Protein AF-A0A7S2Z7F5-F1 (afdb_monomer_lite)

Foldseek 3Di:
DFLPQFQFKKWKKAKQFAKKKKKWWFADPVRPDIWIWIAIDTHHNDDIFIDTDTLVRTHGDDDPPDDPPDDDRPGRRGTDDMDMGHDCVRVVNDPDIDMDTPDMDGHGLDQAFPEEAEAELCPVVVVVRCVLRVSGWYAYEYEAAEDQDDPPPFDKAKAFPPDDHDNPAYHYPVPVVLLVVLRRRGSLRTQGYIYMGGDDPPDDPDDCQDDPPDPPDSSNSSNCNPYDHDD

Radius of gyration: 21.74 Å; chains: 1; bounding box: 57×35×62 Å

Secondary structure (DSSP, 8-state):
---TTEEEEEEEEE-TT-EEEEEEEEE-TTS--EEEEEEEEE--SSS-EEEEEEGGG-EE---TT---TTPPP--GGGEEEEEEEE-GGGTTT------EEEEEEEEE--SS-SEEEEEETTTTHHHHHHHHHT-S-EEEEEESEEE-SPTTSS-EEEEETTSS--TT-EEEHHHHHHHHHHHTT-GGGTTBEEEEEEPPTTT---------SSTT--HHHHHHTTSPB--

Sequence (231 aa):
ASLADCEGLVLNCHGKGKKFAVVLYTETEEGKKRHGYISEFSTPETGYCTRRVPFSAFTRLRRPGAVEDDVPPLNLENVTDIGFRYRSAWNDGDNNFTLRVDWVKAQMQTVHPDMILVSYAGEKRAGEAHLRNSGLGYTIVRTPELNTNPGFSSPLVFFPKGEGVEAATTTSAADVADVCIRCLHSGEVCNKTFSLRNVNEDNDGFELVASIPSDKTDYVSTAVKRIDKNT

Structure (mmCIF, N/CA/C/O backbone):
data_AF-A0A7S2Z7F5-F1
#
_entry.id   AF-A0A7S2Z7F5-F1
#
loop_
_atom_site.group_PDB
_atom_site.id
_atom_site.type_symbol
_atom_site.label_atom_id
_atom_site.label_alt_id
_atom_site.label_comp_id
_atom_site.label_asym_id
_atom_site.label_entity_id
_atom_site.label_seq_id
_atom_site.pdbx_PDB_ins_code
_atom_site.Cartn_x
_atom_site.Cartn_y
_atom_site.Cartn_z
_atom_site.occupancy
_atom_site.B_iso_or_equiv
_atom_site.auth_seq_id
_atom_site.auth_comp_id
_atom_site.auth_asym_id
_atom_site.auth_atom_id
_atom_site.pdbx_PDB_model_num
ATOM 1 N N . ALA A 1 1 ? 2.183 -16.386 -16.146 1.00 58.06 1 ALA A N 1
ATOM 2 C CA . ALA A 1 1 ? 1.231 -16.259 -15.024 1.00 58.06 1 ALA A CA 1
ATOM 3 C C . ALA A 1 1 ? 0.589 -14.890 -15.150 1.00 58.06 1 ALA A C 1
ATOM 5 O O . ALA A 1 1 ? 1.332 -13.936 -15.345 1.00 58.06 1 ALA A O 1
ATOM 6 N N . SER A 1 2 ? -0.742 -14.812 -15.142 1.00 83.00 2 SER A N 1
ATOM 7 C CA . SER A 1 2 ? -1.461 -13.539 -15.277 1.00 83.00 2 SER A CA 1
ATOM 8 C C . SER A 1 2 ? -1.303 -12.699 -14.006 1.00 83.00 2 SER A C 1
ATOM 10 O O . SER A 1 2 ? -1.268 -13.253 -12.907 1.00 83.00 2 SER A O 1
ATOM 12 N N . LEU A 1 3 ? -1.200 -11.377 -14.157 1.00 87.56 3 LEU A N 1
ATOM 13 C CA . LEU A 1 3 ? -1.259 -10.397 -13.067 1.00 87.56 3 LEU A CA 1
ATOM 14 C C . LEU A 1 3 ? -2.605 -9.650 -13.046 1.00 87.56 3 LEU A C 1
ATOM 16 O O . LEU A 1 3 ? -2.719 -8.635 -12.365 1.00 87.56 3 LEU A O 1
ATOM 20 N N . ALA A 1 4 ? -3.609 -10.117 -13.797 1.00 86.06 4 ALA A N 1
ATOM 21 C CA . ALA A 1 4 ? -4.902 -9.442 -13.928 1.00 86.06 4 ALA A CA 1
ATOM 22 C C . ALA A 1 4 ? -5.659 -9.314 -12.597 1.00 86.06 4 ALA A C 1
ATOM 24 O O . ALA A 1 4 ? -6.266 -8.279 -12.345 1.00 86.06 4 ALA A O 1
ATOM 25 N N . ASP A 1 5 ? -5.540 -10.310 -11.717 1.00 85.06 5 ASP A N 1
ATOM 26 C CA . ASP A 1 5 ? -6.185 -10.311 -10.395 1.00 85.06 5 ASP A CA 1
ATOM 27 C C . ASP A 1 5 ? -5.365 -9.570 -9.322 1.00 85.06 5 ASP A C 1
ATOM 29 O O . ASP A 1 5 ? -5.610 -9.712 -8.123 1.00 85.06 5 ASP A O 1
ATOM 33 N N . CYS A 1 6 ? -4.332 -8.825 -9.721 1.00 87.06 6 CYS A N 1
ATOM 34 C CA . CYS A 1 6 ? -3.444 -8.102 -8.818 1.00 87.06 6 CYS A CA 1
ATOM 35 C C . CYS A 1 6 ? -3.684 -6.586 -8.895 1.00 87.06 6 CYS A C 1
ATOM 37 O O . CYS A 1 6 ? -3.905 -6.025 -9.962 1.00 87.06 6 CYS A O 1
ATOM 39 N N . GLU A 1 7 ? -3.590 -5.895 -7.757 1.00 85.56 7 GLU A N 1
ATOM 40 C CA . GLU A 1 7 ? -3.700 -4.428 -7.678 1.00 85.56 7 GLU A CA 1
ATOM 41 C C . GLU A 1 7 ? -2.356 -3.739 -7.987 1.00 85.56 7 GLU A C 1
ATOM 43 O O . GLU A 1 7 ? -2.297 -2.585 -8.425 1.00 85.56 7 GLU A O 1
ATOM 48 N N . GLY A 1 8 ? -1.248 -4.448 -7.772 1.00 89.88 8 GLY A N 1
ATOM 49 C CA . GLY A 1 8 ? 0.082 -3.917 -8.025 1.00 89.88 8 GLY A CA 1
ATOM 50 C C . GLY A 1 8 ? 1.205 -4.844 -7.600 1.00 89.88 8 GLY A C 1
ATOM 51 O O . GLY A 1 8 ? 1.016 -6.027 -7.313 1.00 89.88 8 GLY A O 1
ATOM 52 N N . LEU A 1 9 ? 2.402 -4.273 -7.535 1.00 91.38 9 LEU A N 1
ATOM 53 C CA . LEU A 1 9 ? 3.600 -4.944 -7.054 1.00 91.38 9 LEU A CA 1
ATOM 54 C C . LEU A 1 9 ? 4.010 -4.396 -5.699 1.00 91.38 9 LEU A C 1
ATOM 56 O O . LEU A 1 9 ? 3.925 -3.198 -5.436 1.00 91.38 9 LEU A O 1
ATOM 60 N N . VAL A 1 10 ? 4.541 -5.274 -4.862 1.00 90.75 10 VAL A N 1
ATOM 61 C CA . VAL A 1 10 ? 5.208 -4.898 -3.624 1.00 90.75 10 VAL A CA 1
ATOM 62 C C . VAL A 1 10 ? 6.627 -5.408 -3.688 1.00 90.75 10 VAL A C 1
ATOM 64 O O . VAL A 1 10 ? 6.865 -6.587 -3.932 1.00 90.75 10 VAL A O 1
ATOM 67 N N . LEU A 1 11 ? 7.580 -4.518 -3.472 1.00 92.38 11 LEU A N 1
ATOM 68 C CA . LEU A 1 11 ? 8.995 -4.844 -3.541 1.00 92.38 11 LEU A CA 1
ATOM 69 C C . LEU A 1 11 ? 9.701 -4.391 -2.274 1.00 92.38 11 LEU A C 1
ATOM 71 O O . LEU A 1 11 ? 9.486 -3.273 -1.807 1.00 92.38 11 LEU A O 1
ATOM 75 N N . ASN A 1 12 ? 10.555 -5.252 -1.731 1.00 92.81 12 ASN A N 1
ATOM 76 C CA . ASN A 1 12 ? 11.466 -4.883 -0.661 1.00 92.81 12 ASN A CA 1
ATOM 77 C C . ASN A 1 12 ? 12.867 -4.696 -1.233 1.00 92.81 12 ASN A C 1
ATOM 79 O O . ASN A 1 12 ? 13.421 -5.587 -1.881 1.00 92.81 12 ASN A O 1
ATOM 83 N N . CYS A 1 13 ? 13.412 -3.499 -1.047 1.00 94.75 13 CYS A N 1
ATOM 84 C CA . CYS A 1 13 ? 14.663 -3.112 -1.673 1.00 94.75 13 CYS A CA 1
ATOM 85 C C . CYS A 1 13 ? 15.456 -2.101 -0.843 1.00 94.75 13 CYS A C 1
ATOM 87 O O . CYS A 1 13 ? 14.907 -1.355 -0.031 1.00 94.75 13 CYS A O 1
ATOM 89 N N . HIS A 1 14 ? 16.759 -2.042 -1.096 1.00 95.81 14 HIS A N 1
ATOM 90 C CA . HIS A 1 14 ? 17.675 -1.047 -0.559 1.00 95.81 14 HIS A CA 1
ATOM 91 C C . HIS A 1 14 ? 18.450 -0.396 -1.709 1.00 95.81 14 HIS A C 1
ATOM 93 O O . HIS A 1 14 ? 19.162 -1.080 -2.447 1.00 95.81 14 HIS A O 1
ATOM 99 N N . GLY A 1 15 ? 18.295 0.922 -1.856 1.00 93.94 15 GLY A N 1
ATOM 100 C CA . GLY A 1 15 ? 18.830 1.692 -2.982 1.00 93.94 15 GLY A CA 1
ATOM 101 C C . GLY A 1 15 ? 19.684 2.905 -2.597 1.00 93.94 15 GLY A C 1
ATOM 102 O O . GLY A 1 15 ? 19.953 3.742 -3.452 1.00 93.94 15 GLY A O 1
ATOM 103 N N . LYS A 1 16 ? 20.105 3.016 -1.328 1.00 94.06 16 LYS A N 1
ATOM 104 C CA . LYS A 1 16 ? 21.008 4.069 -0.818 1.00 94.06 16 LYS A CA 1
ATOM 105 C C . LYS A 1 16 ? 20.603 5.505 -1.183 1.00 94.06 16 LYS A C 1
ATOM 107 O O . LYS A 1 16 ? 21.411 6.278 -1.688 1.00 94.06 16 LYS A O 1
ATOM 112 N N . GLY A 1 17 ? 19.342 5.866 -0.964 1.00 93.62 17 GLY A N 1
ATOM 113 C CA . GLY A 1 17 ? 18.861 7.235 -1.186 1.00 93.62 17 GLY A CA 1
ATOM 114 C C . GLY A 1 17 ? 18.568 7.564 -2.651 1.00 93.62 17 GLY A C 1
ATOM 115 O O . GLY A 1 17 ? 18.139 8.673 -2.956 1.00 93.62 17 GLY A O 1
ATOM 116 N N . LYS A 1 18 ? 18.788 6.616 -3.571 1.00 95.25 18 LYS A N 1
ATOM 117 C CA . LYS A 1 18 ? 18.589 6.826 -5.005 1.00 95.25 18 LYS A CA 1
ATOM 118 C C . LYS A 1 18 ? 17.147 6.551 -5.431 1.00 95.25 18 LYS A C 1
ATOM 120 O O . LYS A 1 18 ? 16.415 5.773 -4.804 1.00 95.25 18 LYS A O 1
ATOM 125 N N . LYS A 1 19 ? 16.758 7.188 -6.533 1.00 95.94 19 LYS A N 1
ATOM 126 C CA . LYS A 1 19 ? 15.510 6.963 -7.264 1.00 95.94 19 LYS A CA 1
ATOM 127 C C . LYS A 1 19 ? 15.710 5.915 -8.350 1.00 95.94 19 LYS A C 1
ATOM 129 O O . LYS A 1 19 ? 16.663 5.981 -9.132 1.00 95.94 19 LYS A O 1
ATOM 134 N N . PHE A 1 20 ? 14.772 4.983 -8.411 1.00 96.31 20 PHE A N 1
ATOM 135 C CA . PHE A 1 20 ? 14.706 3.908 -9.392 1.00 96.31 20 PHE A CA 1
ATOM 136 C C . PHE A 1 20 ? 13.306 3.862 -9.997 1.00 96.31 20 PHE A C 1
ATOM 138 O O . PHE A 1 20 ? 12.410 4.602 -9.599 1.00 96.31 20 PHE A O 1
ATOM 145 N N . ALA A 1 21 ? 13.105 2.974 -10.958 1.00 95.94 21 ALA A N 1
ATOM 146 C CA . ALA A 1 21 ? 11.785 2.679 -11.477 1.00 95.94 21 ALA A CA 1
ATOM 147 C C . ALA A 1 21 ? 11.615 1.186 -11.732 1.00 95.94 21 ALA A C 1
ATOM 149 O O . ALA A 1 21 ? 12.568 0.504 -12.114 1.00 95.94 21 ALA A O 1
ATOM 150 N N . VAL A 1 22 ? 10.393 0.696 -11.554 1.00 95.94 22 VAL A N 1
ATOM 151 C CA . VAL A 1 22 ? 9.980 -0.621 -12.040 1.00 95.94 22 VAL A CA 1
ATOM 152 C C . VAL A 1 22 ? 9.471 -0.449 -13.461 1.00 95.94 22 VAL A C 1
ATOM 154 O O . VAL A 1 22 ? 8.731 0.491 -13.750 1.00 95.94 22 VAL A O 1
ATOM 157 N N . VAL A 1 23 ? 9.873 -1.350 -14.348 1.00 95.44 23 VAL A N 1
ATOM 158 C CA . VAL A 1 23 ? 9.394 -1.420 -15.723 1.00 95.44 23 VAL A CA 1
ATOM 159 C C . VAL A 1 23 ? 8.713 -2.760 -15.934 1.00 95.44 23 VAL A C 1
ATOM 161 O O . VAL A 1 23 ? 9.316 -3.797 -15.670 1.00 95.44 23 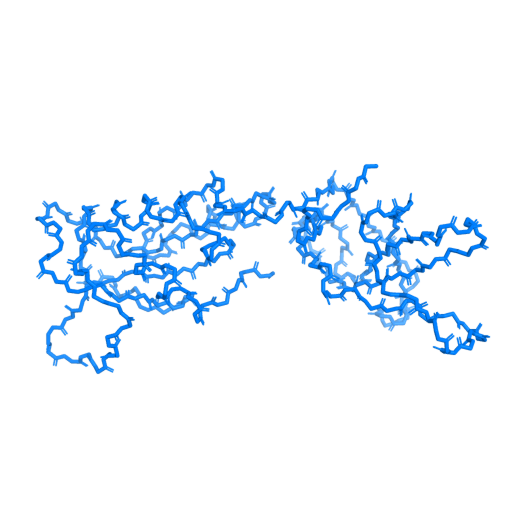VAL A O 1
ATOM 164 N N . LEU A 1 24 ? 7.484 -2.732 -16.430 1.00 94.19 24 LEU A N 1
ATOM 165 C CA . LEU A 1 24 ? 6.765 -3.913 -16.886 1.00 94.19 24 LEU A CA 1
ATOM 166 C C . LEU A 1 24 ? 6.707 -3.913 -18.399 1.00 94.19 24 LEU A C 1
ATOM 168 O O . LEU A 1 24 ? 6.491 -2.870 -19.018 1.00 94.19 24 LEU A O 1
ATOM 172 N N . TYR A 1 25 ? 6.911 -5.082 -18.986 1.00 91.81 25 TYR A N 1
ATOM 173 C CA . TYR A 1 25 ? 6.799 -5.277 -20.417 1.00 91.81 25 TYR A CA 1
ATOM 174 C C . TYR A 1 25 ? 5.637 -6.204 -20.726 1.00 91.81 25 TYR A C 1
ATOM 176 O O . TYR A 1 25 ? 5.488 -7.246 -20.093 1.00 91.81 25 TYR A O 1
ATOM 184 N N . THR A 1 26 ? 4.835 -5.807 -21.706 1.00 90.06 26 THR A N 1
ATOM 185 C CA . THR A 1 26 ? 3.745 -6.616 -22.243 1.00 90.06 26 THR A CA 1
ATOM 186 C C . THR A 1 26 ? 3.945 -6.837 -23.730 1.00 90.06 26 THR A C 1
ATOM 188 O O . THR A 1 26 ? 4.560 -6.015 -24.420 1.00 90.06 26 THR A O 1
ATOM 191 N N . GLU A 1 27 ? 3.389 -7.926 -24.235 1.00 84.50 27 GLU A N 1
ATOM 192 C CA . GLU A 1 27 ? 3.331 -8.214 -25.666 1.00 84.50 27 GLU A CA 1
ATOM 193 C C . GLU A 1 27 ? 1.885 -8.130 -26.159 1.00 84.50 27 GLU A C 1
ATOM 195 O O . GLU A 1 27 ? 0.936 -8.396 -25.419 1.00 84.50 27 GLU A O 1
ATOM 200 N N . THR A 1 28 ? 1.700 -7.701 -27.405 1.00 75.06 28 THR A N 1
ATOM 201 C CA . THR A 1 28 ? 0.395 -7.782 -28.072 1.00 75.06 28 THR A CA 1
ATOM 202 C C . THR A 1 28 ? 0.150 -9.203 -28.578 1.00 75.06 28 THR A C 1
ATOM 204 O O . THR A 1 28 ? 1.107 -9.936 -28.817 1.00 75.06 28 THR A O 1
ATOM 207 N N . GLU A 1 29 ? -1.113 -9.593 -28.777 1.00 65.94 29 GLU A N 1
ATOM 208 C CA . GLU A 1 29 ? -1.489 -10.947 -29.234 1.00 65.94 29 GLU A CA 1
ATOM 209 C C . GLU A 1 29 ? -0.807 -11.369 -30.547 1.00 65.94 29 GLU A C 1
ATOM 211 O O . GLU A 1 29 ? -0.553 -12.548 -30.771 1.00 65.94 29 GLU A O 1
ATOM 216 N N . GLU A 1 30 ? -0.422 -10.415 -31.399 1.00 65.12 30 GLU A N 1
ATOM 217 C CA . GLU A 1 30 ? 0.343 -10.698 -32.619 1.00 65.12 30 GLU A CA 1
ATOM 218 C C . GLU A 1 30 ? 1.826 -11.054 -32.371 1.00 65.12 30 GLU A C 1
ATOM 220 O O . GLU A 1 30 ? 2.549 -11.321 -33.332 1.00 65.12 30 GLU A O 1
ATOM 225 N N . GLY A 1 31 ? 2.320 -11.006 -31.125 1.00 60.69 31 GLY A N 1
ATOM 226 C CA . GLY A 1 31 ? 3.682 -11.387 -30.711 1.00 60.69 31 GLY A CA 1
ATOM 227 C C . GLY A 1 31 ? 4.815 -10.512 -31.268 1.00 60.69 31 GLY A C 1
ATOM 228 O O . GLY A 1 31 ? 5.993 -10.801 -31.072 1.00 60.69 31 GLY A O 1
ATOM 229 N N . LYS A 1 32 ? 4.493 -9.442 -32.005 1.00 64.69 32 LYS A N 1
ATOM 230 C CA . LYS A 1 32 ? 5.472 -8.689 -32.812 1.00 64.69 32 LYS A CA 1
ATOM 231 C C . LYS A 1 32 ? 6.030 -7.435 -32.142 1.00 64.69 32 LYS A C 1
ATOM 233 O O . LYS A 1 32 ? 7.042 -6.908 -32.606 1.00 64.69 32 LYS A O 1
ATOM 238 N N . LYS A 1 33 ? 5.393 -6.908 -31.090 1.00 75.19 33 LYS A N 1
ATOM 239 C CA . LYS A 1 33 ? 5.823 -5.660 -30.436 1.00 75.19 33 LYS A CA 1
ATOM 240 C C . LYS A 1 33 ? 5.777 -5.779 -28.916 1.00 75.19 33 LYS A C 1
ATOM 242 O O . LYS A 1 33 ? 4.744 -6.082 -28.333 1.00 75.19 33 LYS A O 1
ATOM 247 N N . ARG A 1 34 ? 6.908 -5.449 -28.287 1.00 83.19 34 ARG A N 1
ATOM 248 C CA . ARG A 1 34 ? 7.060 -5.344 -26.832 1.00 83.19 34 ARG A CA 1
ATOM 249 C C . ARG A 1 34 ? 6.815 -3.911 -26.367 1.00 83.19 34 ARG A C 1
ATOM 251 O O . ARG A 1 34 ? 7.395 -2.951 -26.891 1.00 83.19 34 ARG A O 1
ATOM 258 N N . HIS A 1 35 ? 5.961 -3.775 -25.366 1.00 87.19 35 HIS A N 1
ATOM 259 C CA . HIS A 1 35 ? 5.428 -2.525 -24.848 1.00 87.19 35 HIS A CA 1
ATOM 260 C C . HIS A 1 35 ? 5.873 -2.340 -23.394 1.00 87.19 35 HIS A C 1
ATOM 262 O O . HIS A 1 35 ? 5.503 -3.130 -22.543 1.00 87.19 35 HIS A O 1
ATOM 268 N N . GLY A 1 36 ? 6.681 -1.312 -23.108 1.00 90.62 36 GLY A N 1
ATOM 269 C CA . GLY A 1 36 ? 7.157 -1.022 -21.751 1.00 90.62 36 GLY A CA 1
ATOM 270 C C . GLY A 1 36 ? 6.286 0.002 -21.020 1.00 90.62 36 GLY A C 1
ATOM 271 O O . GLY A 1 36 ? 5.885 1.007 -21.612 1.00 90.62 36 GLY A O 1
ATOM 272 N N . TYR A 1 37 ? 6.070 -0.209 -19.728 1.00 93.50 37 TYR A N 1
ATOM 273 C CA . TYR A 1 37 ? 5.395 0.701 -18.803 1.00 93.50 37 TYR A CA 1
ATOM 274 C C . TYR A 1 37 ? 6.269 0.896 -17.577 1.00 93.50 37 TYR A C 1
ATOM 276 O O . TYR A 1 37 ? 6.908 -0.051 -17.136 1.00 93.50 37 TYR A O 1
ATOM 284 N N . ILE A 1 38 ? 6.330 2.105 -17.036 1.00 94.88 38 ILE A N 1
ATOM 285 C CA . ILE A 1 38 ? 7.277 2.491 -15.998 1.00 94.88 38 ILE A CA 1
ATOM 286 C C . ILE A 1 38 ? 6.579 3.201 -14.842 1.00 94.88 38 ILE A C 1
ATOM 288 O O . ILE A 1 38 ? 5.736 4.070 -15.059 1.00 94.88 38 ILE A O 1
ATOM 292 N N . SER A 1 39 ? 6.967 2.847 -13.620 1.00 95.12 39 SER A N 1
ATOM 293 C CA . SER A 1 39 ? 6.593 3.562 -12.400 1.00 95.12 39 SER A CA 1
ATOM 294 C C . SER A 1 39 ? 7.836 3.821 -11.560 1.00 95.12 39 SER A C 1
ATOM 296 O O . SER A 1 39 ? 8.619 2.910 -11.285 1.00 95.12 39 SER A O 1
ATOM 298 N N . GLU A 1 40 ? 8.023 5.071 -11.158 1.00 94.69 40 GLU A N 1
ATOM 299 C CA . GLU A 1 40 ? 9.181 5.523 -10.386 1.00 94.69 40 GLU A CA 1
ATOM 300 C C . GLU A 1 40 ? 8.967 5.302 -8.881 1.00 94.69 40 GLU A C 1
ATOM 302 O O . GLU A 1 40 ? 7.840 5.334 -8.388 1.00 94.69 40 GLU A O 1
ATOM 307 N N . PHE A 1 41 ? 10.051 5.075 -8.139 1.00 93.81 41 PHE A N 1
ATOM 308 C CA . PHE A 1 41 ? 10.045 4.998 -6.681 1.00 93.81 41 PHE A CA 1
ATOM 309 C C . PHE A 1 41 ? 11.383 5.466 -6.087 1.00 93.81 41 PHE A C 1
ATOM 311 O O . PHE A 1 41 ? 12.457 5.279 -6.662 1.00 93.81 41 PHE A O 1
ATOM 318 N N . SER A 1 42 ? 11.324 6.056 -4.894 1.00 93.56 42 SER A N 1
ATOM 319 C CA . SER A 1 42 ? 12.505 6.518 -4.150 1.00 93.56 42 SER A CA 1
ATOM 320 C C . SER A 1 42 ? 12.913 5.503 -3.085 1.00 93.56 42 SER A C 1
ATOM 322 O O . SER A 1 42 ? 12.067 4.804 -2.531 1.00 93.56 42 SER A O 1
ATOM 324 N N . THR A 1 43 ? 14.188 5.448 -2.714 1.00 94.25 43 THR A N 1
ATOM 325 C CA . THR A 1 43 ? 14.670 4.614 -1.597 1.00 94.25 43 THR A CA 1
ATOM 326 C C . THR A 1 43 ? 15.252 5.487 -0.483 1.00 94.25 43 THR A C 1
ATOM 328 O O . THR A 1 43 ? 15.727 6.581 -0.779 1.00 94.25 43 THR A O 1
ATOM 331 N N . PRO A 1 44 ? 15.183 5.074 0.796 1.00 92.69 44 PRO A N 1
ATOM 332 C CA . PRO A 1 44 ? 15.881 5.772 1.871 1.00 92.69 44 PRO A CA 1
ATOM 333 C C . PRO A 1 44 ? 17.396 5.563 1.758 1.00 92.69 44 PRO A C 1
ATOM 335 O O . PRO A 1 44 ? 17.862 4.611 1.123 1.00 92.69 44 PRO A O 1
ATOM 338 N N . GLU A 1 45 ? 18.166 6.448 2.390 1.00 92.06 45 GLU A N 1
ATOM 339 C CA . GLU A 1 45 ? 19.633 6.382 2.411 1.00 92.06 45 GLU A CA 1
ATOM 340 C C . GLU A 1 45 ? 20.148 5.098 3.073 1.00 92.06 45 GLU A C 1
ATOM 342 O O . GLU A 1 45 ? 21.097 4.473 2.598 1.00 92.06 45 GLU A O 1
ATOM 347 N N . THR A 1 46 ? 19.474 4.650 4.131 1.00 92.12 46 THR A N 1
ATOM 348 C CA . THR A 1 46 ? 19.858 3.473 4.907 1.00 92.12 46 THR A CA 1
ATOM 349 C C . THR A 1 46 ? 18.707 2.476 5.024 1.00 92.12 46 THR A C 1
ATOM 351 O O . THR A 1 46 ? 17.532 2.842 5.020 1.00 92.12 46 THR A O 1
ATOM 354 N N . GLY A 1 47 ? 19.060 1.190 5.122 1.00 90.75 47 GLY A N 1
ATOM 355 C CA . GLY A 1 47 ? 18.114 0.102 5.375 1.00 90.75 47 GLY A CA 1
ATOM 356 C C . GLY A 1 47 ? 17.249 -0.316 4.182 1.00 90.75 47 GLY A C 1
ATOM 357 O O . GLY A 1 47 ? 17.142 0.372 3.164 1.00 90.75 47 GLY A O 1
ATOM 358 N N . TYR A 1 48 ? 16.639 -1.492 4.309 1.00 91.94 48 TYR A N 1
ATOM 359 C CA . TYR A 1 48 ? 15.637 -1.966 3.360 1.00 91.94 48 TYR A CA 1
ATOM 360 C C . TYR A 1 48 ? 14.321 -1.211 3.546 1.00 91.94 48 TYR A C 1
ATOM 362 O O . TYR A 1 48 ? 13.929 -0.872 4.662 1.00 91.94 48 TYR A O 1
ATOM 370 N N . CYS A 1 49 ? 13.622 -0.975 2.443 1.00 89.62 49 CYS A N 1
ATOM 371 C CA . CYS A 1 49 ? 12.297 -0.382 2.429 1.00 89.62 49 CYS A CA 1
ATOM 372 C C . CYS A 1 49 ? 11.355 -1.206 1.562 1.00 89.62 49 CYS A C 1
ATOM 374 O O . CYS A 1 49 ? 11.761 -1.779 0.550 1.00 89.62 49 CYS A O 1
ATOM 376 N N . THR A 1 50 ? 10.085 -1.217 1.947 1.00 90.88 50 THR A N 1
ATOM 377 C CA . THR A 1 50 ? 9.026 -1.838 1.160 1.00 90.88 50 THR A CA 1
ATOM 378 C C . THR A 1 50 ? 8.301 -0.761 0.370 1.00 90.88 50 THR A C 1
ATOM 380 O O . THR A 1 50 ? 7.839 0.226 0.941 1.00 90.88 50 THR A O 1
ATOM 383 N N . ARG A 1 51 ? 8.210 -0.938 -0.947 1.00 90.44 51 ARG A N 1
ATOM 384 C CA . ARG A 1 51 ? 7.501 -0.037 -1.857 1.00 90.44 51 ARG A CA 1
ATOM 385 C C . ARG A 1 51 ? 6.316 -0.752 -2.476 1.00 90.44 51 ARG A C 1
ATOM 387 O O . ARG A 1 51 ? 6.482 -1.822 -3.057 1.00 90.44 51 ARG A O 1
ATOM 394 N N . ARG A 1 52 ? 5.133 -0.151 -2.339 1.00 88.25 52 ARG A N 1
ATOM 395 C CA . ARG A 1 52 ? 3.922 -0.559 -3.051 1.00 88.25 52 ARG A CA 1
ATOM 396 C C . ARG A 1 52 ? 3.826 0.256 -4.330 1.00 88.25 52 ARG A C 1
ATOM 398 O O . ARG A 1 52 ? 3.881 1.480 -4.293 1.00 88.25 52 ARG A O 1
ATOM 405 N N . VAL A 1 53 ? 3.729 -0.432 -5.456 1.00 91.62 53 VAL A N 1
ATOM 406 C CA . VAL A 1 53 ? 3.670 0.162 -6.787 1.00 91.62 53 VAL A CA 1
ATOM 407 C C . VAL A 1 53 ? 2.366 -0.308 -7.431 1.00 91.62 53 VAL A C 1
ATOM 409 O O . VAL A 1 53 ? 2.333 -1.411 -7.987 1.00 91.62 53 VAL A O 1
ATOM 412 N N . PRO A 1 54 ? 1.273 0.468 -7.311 1.00 90.12 54 PRO A N 1
ATOM 413 C CA . PRO A 1 54 ? -0.002 0.092 -7.906 1.00 90.12 54 PRO A CA 1
ATOM 414 C C . PRO A 1 54 ? 0.112 0.092 -9.432 1.00 90.12 54 PRO A C 1
ATOM 416 O O . PRO A 1 54 ? 0.829 0.918 -10.003 1.00 90.12 54 PRO A O 1
ATOM 419 N N . PHE A 1 55 ? -0.608 -0.800 -10.115 1.00 91.50 55 PHE A N 1
ATOM 420 C CA . PHE A 1 55 ? -0.555 -0.849 -11.582 1.00 91.50 55 PHE A CA 1
ATOM 421 C C . PHE A 1 55 ? -1.071 0.434 -12.240 1.00 91.50 55 PHE A C 1
ATOM 423 O O . PHE A 1 55 ? -0.588 0.812 -13.304 1.00 91.50 55 PHE A O 1
ATOM 430 N N . SER A 1 56 ? -1.961 1.168 -11.566 1.00 89.88 56 SER A N 1
ATOM 431 C CA . SER A 1 56 ? -2.435 2.488 -11.997 1.00 89.88 56 SER A CA 1
ATOM 432 C C . SER A 1 56 ? -1.350 3.574 -12.010 1.00 89.88 56 SER A C 1
ATOM 434 O O . SER A 1 56 ? -1.523 4.581 -12.691 1.00 89.88 56 SER A O 1
ATOM 436 N N . ALA A 1 57 ? -0.226 3.387 -11.305 1.00 91.19 57 ALA A N 1
ATOM 437 C CA . ALA A 1 57 ? 0.905 4.320 -11.338 1.00 91.19 57 ALA A CA 1
ATOM 438 C C . ALA A 1 57 ? 1.831 4.107 -12.548 1.00 91.19 57 ALA A C 1
ATOM 440 O O . ALA A 1 57 ? 2.689 4.947 -12.827 1.00 91.19 57 ALA A O 1
ATOM 441 N N . PHE A 1 58 ? 1.685 2.995 -13.274 1.00 92.75 58 PHE A N 1
ATOM 442 C CA . PHE A 1 58 ? 2.518 2.718 -14.435 1.00 92.75 58 PHE A CA 1
ATOM 443 C C . PHE A 1 58 ? 2.100 3.582 -15.619 1.00 92.75 58 PHE A C 1
ATOM 445 O O . PHE A 1 58 ? 0.981 3.518 -16.120 1.00 92.75 58 PHE A O 1
ATOM 452 N N . THR A 1 59 ? 3.056 4.353 -16.119 1.00 91.62 59 THR A N 1
ATOM 453 C CA . THR A 1 59 ? 2.887 5.191 -17.304 1.00 91.62 59 THR A CA 1
ATOM 454 C C . THR A 1 59 ? 3.656 4.608 -18.476 1.00 91.62 59 THR A C 1
ATOM 456 O O . THR A 1 59 ? 4.573 3.801 -18.316 1.00 91.62 59 THR A O 1
ATOM 459 N N . ARG A 1 60 ? 3.295 4.992 -19.700 1.00 87.62 60 ARG A N 1
ATOM 460 C CA . ARG A 1 60 ? 3.963 4.477 -20.894 1.00 87.62 60 ARG A CA 1
ATOM 461 C C . ARG A 1 60 ? 5.456 4.818 -20.885 1.00 87.62 60 ARG A C 1
ATOM 463 O O . ARG A 1 60 ? 5.843 5.984 -20.799 1.00 87.62 60 ARG A O 1
ATOM 470 N N . LEU A 1 61 ? 6.313 3.814 -21.089 1.00 84.88 61 LEU A N 1
ATOM 471 C CA . LEU A 1 61 ? 7.735 4.054 -21.298 1.00 84.88 61 LEU A CA 1
ATOM 472 C C . LEU A 1 61 ? 7.959 4.643 -22.698 1.00 84.88 61 LEU A C 1
ATOM 474 O O . LEU A 1 61 ? 7.984 3.919 -23.697 1.00 84.88 61 LEU A O 1
ATOM 478 N N . ARG A 1 62 ? 8.141 5.966 -22.770 1.00 74.44 62 ARG A N 1
ATOM 479 C CA . ARG A 1 62 ? 8.466 6.664 -24.022 1.00 74.44 62 ARG A CA 1
ATOM 480 C C . ARG A 1 62 ? 9.782 6.145 -24.606 1.00 74.44 62 ARG A C 1
ATOM 482 O O . ARG A 1 62 ? 10.807 6.104 -23.919 1.00 74.44 62 ARG A O 1
ATOM 489 N N . ARG A 1 63 ? 9.751 5.775 -25.889 1.00 67.56 63 ARG A N 1
ATOM 490 C CA . ARG A 1 63 ? 10.944 5.488 -26.694 1.00 67.56 63 ARG A CA 1
ATOM 491 C C . ARG A 1 63 ? 11.185 6.657 -27.652 1.00 67.56 63 ARG A C 1
ATOM 493 O O . ARG A 1 63 ? 10.219 7.106 -28.266 1.00 67.56 63 ARG A O 1
ATOM 500 N N . PRO A 1 64 ? 12.430 7.140 -27.798 1.00 57.22 64 PRO A N 1
ATOM 501 C CA . PRO A 1 64 ? 12.753 8.142 -28.810 1.00 57.22 64 PRO A CA 1
ATOM 502 C C . PRO A 1 64 ? 12.317 7.657 -30.202 1.00 57.22 64 PRO A C 1
ATOM 504 O O . PRO A 1 64 ? 12.676 6.549 -30.594 1.00 57.22 64 PRO A O 1
ATOM 507 N N . GLY A 1 65 ? 11.519 8.459 -30.917 1.00 59.69 65 GLY A N 1
ATOM 508 C CA . GLY A 1 65 ? 11.043 8.152 -32.275 1.00 59.69 65 GLY A CA 1
ATOM 509 C C . GLY A 1 65 ? 9.798 7.259 -32.380 1.00 59.69 65 GLY A C 1
ATOM 510 O O . GLY A 1 65 ? 9.452 6.849 -33.484 1.00 59.69 65 GLY A O 1
ATOM 511 N N . ALA A 1 66 ? 9.120 6.933 -31.274 1.00 61.50 66 ALA A N 1
ATOM 512 C CA . ALA A 1 66 ? 7.843 6.218 -31.328 1.00 61.50 66 ALA A CA 1
ATOM 513 C C . ALA A 1 66 ? 6.690 7.181 -31.667 1.00 61.50 66 ALA A C 1
ATOM 515 O O . ALA A 1 66 ? 6.494 8.164 -30.958 1.00 61.50 66 ALA A O 1
ATOM 516 N N . VAL A 1 67 ? 5.937 6.878 -32.729 1.00 61.88 67 VAL A N 1
ATOM 517 C CA . VAL A 1 67 ? 4.665 7.544 -33.059 1.00 61.88 67 VAL A CA 1
ATOM 518 C C . VAL A 1 67 ? 3.654 7.211 -31.956 1.00 61.88 67 VAL A C 1
ATOM 520 O O . VAL A 1 67 ? 3.573 6.053 -31.540 1.00 61.88 67 VAL A O 1
ATOM 523 N N . GLU A 1 68 ? 2.965 8.226 -31.429 1.00 60.34 68 GLU A N 1
ATOM 524 C CA . GLU A 1 68 ? 2.102 8.111 -30.241 1.00 60.34 68 GLU A CA 1
ATOM 525 C C . GLU A 1 68 ? 0.754 7.421 -30.511 1.00 60.34 68 GLU A C 1
ATOM 527 O O . GLU A 1 68 ? 0.070 7.048 -29.559 1.00 60.34 68 GLU A O 1
ATOM 532 N N . ASP A 1 69 ? 0.399 7.189 -31.774 1.00 55.34 69 ASP A N 1
ATOM 533 C CA . ASP A 1 69 ? -0.927 6.696 -32.129 1.00 55.34 69 ASP A CA 1
ATOM 534 C C . ASP A 1 69 ? -1.075 5.177 -31.919 1.00 55.34 69 ASP A C 1
ATOM 536 O O . ASP A 1 69 ? -0.315 4.361 -32.449 1.00 55.34 69 ASP A O 1
ATOM 540 N N . ASP A 1 70 ? -2.101 4.831 -31.135 1.00 61.12 70 ASP A N 1
ATOM 541 C CA . ASP A 1 70 ? -2.680 3.495 -30.932 1.00 61.12 70 ASP A CA 1
ATOM 542 C C . ASP A 1 70 ? -1.846 2.483 -30.117 1.00 61.12 70 ASP A C 1
ATOM 544 O O . ASP A 1 70 ? -1.716 1.299 -30.440 1.00 61.12 70 ASP A O 1
ATOM 548 N N . VAL A 1 71 ? -1.248 2.944 -29.014 1.00 66.75 71 VAL A N 1
ATOM 549 C CA . VAL A 1 71 ? -0.565 2.054 -28.064 1.00 66.75 71 VAL A CA 1
ATOM 550 C C . VAL A 1 71 ? -1.563 1.517 -27.027 1.00 66.75 71 VAL A C 1
ATOM 552 O O . VAL A 1 71 ? -2.142 2.321 -26.295 1.00 66.75 71 VAL A O 1
ATOM 555 N N . PRO A 1 72 ? -1.723 0.185 -26.892 1.00 80.31 72 PRO A N 1
ATOM 556 C CA . PRO A 1 72 ? -2.664 -0.392 -25.935 1.00 80.31 72 PRO A CA 1
ATOM 557 C C . PRO A 1 72 ? -2.283 -0.044 -24.486 1.00 80.31 72 PRO A C 1
ATOM 559 O O . PRO A 1 72 ? -1.116 0.256 -24.219 1.00 80.31 72 PRO A O 1
ATOM 562 N N . PRO A 1 73 ? -3.233 -0.088 -23.535 1.00 86.31 73 PRO A N 1
ATOM 563 C CA . PRO A 1 73 ? -2.935 0.043 -22.111 1.00 86.31 73 PRO A CA 1
ATOM 564 C C . PRO A 1 73 ? -2.072 -1.125 -21.598 1.00 86.31 73 PRO A C 1
ATOM 566 O O . PRO A 1 73 ? -1.842 -2.119 -22.294 1.00 86.31 73 PRO A O 1
ATOM 569 N N . LEU A 1 74 ? -1.580 -1.006 -20.359 1.00 88.00 74 LEU A N 1
ATOM 570 C CA . LEU A 1 74 ? -0.867 -2.088 -19.674 1.00 88.00 74 LEU A CA 1
ATOM 571 C C . LEU A 1 74 ? -1.775 -3.325 -19.588 1.00 88.00 74 LEU A C 1
ATOM 573 O O . LEU A 1 74 ? -2.732 -3.339 -18.820 1.00 88.00 74 LEU A O 1
ATOM 577 N N . ASN A 1 75 ? -1.461 -4.358 -20.372 1.00 89.19 75 ASN A N 1
ATOM 578 C CA . ASN A 1 75 ? -2.169 -5.631 -20.330 1.00 89.19 75 ASN A CA 1
ATOM 579 C C . ASN A 1 75 ? -1.556 -6.535 -19.250 1.00 89.19 75 ASN A C 1
ATOM 581 O O . ASN A 1 75 ? -0.488 -7.116 -19.448 1.00 89.19 75 ASN A O 1
ATOM 585 N N . LEU A 1 76 ? -2.241 -6.650 -18.112 1.00 90.19 76 LEU A N 1
ATOM 586 C CA . LEU A 1 76 ? -1.803 -7.458 -16.972 1.00 90.19 76 LEU A CA 1
ATOM 587 C C . LEU A 1 76 ? -1.927 -8.972 -17.209 1.00 90.19 76 LEU A C 1
ATOM 589 O O . LEU A 1 76 ? -1.266 -9.747 -16.517 1.00 90.19 76 LEU A O 1
ATOM 593 N N . GLU A 1 77 ? -2.715 -9.405 -18.194 1.00 89.69 77 GLU A N 1
ATOM 594 C CA . GLU A 1 77 ? -2.815 -10.821 -18.564 1.00 89.69 77 GLU A CA 1
ATOM 595 C C . GLU A 1 77 ? -1.554 -11.314 -19.274 1.00 89.69 77 GLU A C 1
ATOM 597 O O . GLU A 1 77 ? -1.169 -12.474 -19.117 1.00 89.69 77 GLU A O 1
ATOM 602 N N . ASN A 1 78 ? -0.878 -10.418 -20.004 1.00 88.12 78 ASN A N 1
ATOM 603 C CA . ASN A 1 78 ? 0.279 -10.745 -20.830 1.00 88.12 78 ASN A CA 1
ATOM 604 C C . ASN A 1 78 ? 1.525 -9.924 -20.467 1.00 88.12 78 ASN A C 1
ATOM 606 O O . ASN A 1 78 ? 2.118 -9.240 -21.307 1.00 88.12 78 ASN A O 1
ATOM 610 N N . VAL A 1 79 ? 1.920 -9.981 -19.194 1.00 90.12 79 VAL A N 1
ATOM 611 C CA . VAL A 1 79 ? 3.200 -9.433 -18.726 1.00 90.12 79 VAL A CA 1
ATOM 612 C C . VAL A 1 79 ? 4.305 -10.456 -18.971 1.00 90.12 79 VAL A C 1
ATOM 614 O O . VAL A 1 79 ? 4.284 -11.551 -18.408 1.00 90.12 79 VAL A O 1
ATOM 617 N N . THR A 1 80 ? 5.288 -10.088 -19.791 1.00 90.50 80 THR A N 1
ATOM 618 C CA . THR A 1 80 ? 6.393 -10.972 -20.189 1.00 90.50 80 THR A CA 1
ATOM 619 C C . THR A 1 80 ? 7.623 -10.790 -19.315 1.00 90.50 80 THR A C 1
ATOM 621 O O . THR A 1 80 ? 8.296 -11.762 -18.984 1.00 90.50 80 THR A O 1
ATOM 624 N N . ASP A 1 81 ? 7.918 -9.551 -18.908 1.00 91.12 81 ASP A N 1
ATOM 625 C CA . ASP A 1 81 ? 9.116 -9.246 -18.133 1.00 91.12 81 ASP A CA 1
ATOM 626 C C . ASP A 1 81 ? 8.903 -8.117 -17.130 1.00 91.12 81 ASP A C 1
ATOM 628 O O . ASP A 1 81 ? 8.186 -7.142 -17.377 1.00 91.12 81 ASP A O 1
ATOM 632 N N . ILE A 1 82 ? 9.667 -8.204 -16.046 1.00 93.06 82 ILE A N 1
ATOM 633 C CA . ILE A 1 82 ? 9.880 -7.137 -15.077 1.00 93.06 82 ILE A CA 1
ATOM 634 C C . ILE A 1 82 ? 11.340 -6.681 -15.131 1.00 93.06 82 ILE A C 1
ATOM 636 O O . ILE A 1 82 ? 12.261 -7.489 -15.232 1.00 93.06 82 ILE A O 1
ATOM 640 N N . GLY A 1 83 ? 11.564 -5.374 -15.057 1.00 94.50 83 GLY A N 1
ATOM 641 C CA . GLY A 1 83 ? 12.894 -4.783 -14.998 1.00 94.50 83 GLY A CA 1
ATOM 642 C C . GLY A 1 83 ? 12.981 -3.668 -13.967 1.00 94.50 83 GLY A C 1
ATOM 643 O O . GLY A 1 83 ? 11.997 -2.993 -13.676 1.00 94.50 83 GLY A O 1
ATOM 644 N N . PHE A 1 84 ? 14.185 -3.436 -13.454 1.00 95.25 84 PHE A N 1
ATOM 645 C CA . PHE A 1 84 ? 14.499 -2.263 -12.643 1.00 95.25 84 PHE A CA 1
ATOM 646 C C . PHE A 1 84 ? 15.345 -1.303 -13.464 1.00 95.25 84 PHE A C 1
ATOM 648 O O . PHE A 1 84 ? 16.314 -1.703 -14.110 1.00 95.25 84 PHE A O 1
ATOM 655 N N . ARG A 1 85 ? 14.974 -0.024 -13.455 1.00 94.75 85 ARG A N 1
ATOM 656 C CA . ARG A 1 85 ? 15.658 1.015 -14.215 1.00 94.75 85 ARG A CA 1
ATOM 657 C C . ARG A 1 85 ? 16.240 2.066 -13.287 1.00 94.75 85 ARG A C 1
ATOM 659 O O . ARG A 1 85 ? 15.549 2.606 -12.430 1.00 94.75 85 ARG A O 1
ATOM 666 N N . TYR A 1 86 ? 17.500 2.391 -13.533 1.00 95.12 86 TYR A N 1
ATOM 667 C CA . TYR A 1 86 ? 18.180 3.548 -12.971 1.00 95.12 86 TYR A CA 1
ATOM 668 C C . TYR A 1 86 ? 18.346 4.618 -14.054 1.00 95.12 86 TYR A C 1
ATOM 670 O O . TYR A 1 86 ? 18.566 4.295 -15.226 1.00 95.12 86 TYR A O 1
ATOM 678 N N . ARG A 1 87 ? 18.238 5.892 -13.675 1.00 92.50 87 ARG A N 1
ATOM 679 C CA . ARG A 1 87 ? 18.639 7.019 -14.524 1.00 92.50 87 ARG A CA 1
ATOM 680 C C . ARG A 1 87 ? 19.393 8.029 -13.671 1.00 92.50 87 ARG A C 1
ATOM 682 O O . ARG A 1 87 ? 18.878 8.470 -12.646 1.00 92.50 87 ARG A O 1
ATOM 689 N N . SER A 1 88 ? 20.569 8.441 -14.132 1.00 92.94 88 SER A N 1
ATOM 690 C CA . SER A 1 88 ? 21.364 9.481 -13.471 1.00 92.94 88 SER A CA 1
ATOM 691 C C . SER A 1 88 ? 20.646 10.831 -13.448 1.00 92.94 88 SER A C 1
ATOM 693 O O . SER A 1 88 ? 20.737 11.554 -12.465 1.00 92.94 88 SER A O 1
ATOM 695 N N . ALA A 1 89 ? 19.825 11.129 -14.460 1.00 92.75 89 ALA A N 1
ATOM 696 C CA . ALA A 1 89 ? 18.988 12.333 -14.501 1.00 92.75 89 ALA A CA 1
ATOM 697 C C . ALA A 1 89 ? 17.981 12.442 -13.336 1.00 92.75 89 ALA A C 1
ATOM 699 O O . ALA A 1 89 ? 17.560 13.542 -13.000 1.00 92.75 89 ALA A O 1
ATOM 700 N N . TRP A 1 90 ? 17.593 11.325 -12.711 1.00 93.38 90 TRP A N 1
ATOM 701 C CA . TRP A 1 90 ? 16.736 11.330 -11.516 1.00 93.38 90 TRP A CA 1
ATOM 702 C C . TRP A 1 90 ? 17.521 11.482 -10.207 1.00 93.38 90 TRP A C 1
ATOM 704 O O . TRP A 1 90 ? 16.920 11.560 -9.137 1.00 93.38 90 TRP A O 1
ATOM 714 N N . ASN A 1 91 ? 18.849 11.463 -10.294 1.00 94.81 91 ASN A N 1
ATOM 715 C CA . ASN A 1 91 ? 19.786 11.322 -9.187 1.00 94.81 91 ASN A CA 1
ATOM 716 C C . ASN A 1 91 ? 20.960 12.306 -9.339 1.00 94.81 91 ASN A C 1
ATOM 718 O O . ASN A 1 91 ? 22.114 11.928 -9.138 1.00 94.81 91 ASN A O 1
ATOM 722 N N . ASP A 1 92 ? 20.661 13.538 -9.757 1.00 93.00 92 ASP A N 1
ATOM 723 C CA . ASP A 1 92 ? 21.608 14.658 -9.861 1.00 93.00 92 ASP A CA 1
ATOM 724 C C . ASP A 1 92 ? 22.866 14.365 -10.699 1.00 93.00 92 ASP A C 1
ATOM 726 O O . ASP A 1 92 ? 23.950 14.884 -10.448 1.00 93.00 92 ASP A O 1
ATOM 730 N N . GLY A 1 93 ? 22.730 13.512 -11.718 1.00 92.62 93 GLY A N 1
ATOM 731 C CA . GLY A 1 93 ? 23.822 13.149 -12.622 1.00 92.62 93 GLY A CA 1
ATOM 732 C C . GLY A 1 93 ? 24.756 12.056 -12.095 1.00 92.62 93 GLY A C 1
ATOM 733 O O . GLY A 1 93 ? 25.692 11.684 -12.800 1.00 92.62 93 GLY A O 1
ATOM 734 N N . ASP A 1 94 ? 24.497 11.489 -10.913 1.00 92.19 94 ASP A N 1
ATOM 735 C CA . ASP A 1 94 ? 25.286 10.370 -10.397 1.00 92.19 94 ASP A CA 1
ATOM 736 C C . ASP A 1 94 ? 25.077 9.118 -11.263 1.00 92.19 94 ASP A C 1
ATOM 738 O O . ASP A 1 94 ? 23.951 8.659 -11.469 1.00 92.19 94 ASP A O 1
ATOM 742 N N . ASN A 1 95 ? 26.162 8.548 -11.782 1.00 91.94 95 ASN A N 1
ATOM 743 C CA . ASN A 1 95 ? 26.127 7.340 -12.607 1.00 91.94 95 ASN A CA 1
ATOM 744 C C . ASN A 1 95 ? 26.325 6.056 -11.792 1.00 91.94 95 ASN A C 1
ATOM 746 O O . ASN A 1 95 ? 26.185 4.963 -12.341 1.00 91.94 95 ASN A O 1
ATOM 750 N N . ASN A 1 96 ? 26.636 6.164 -10.499 1.00 92.88 96 ASN A N 1
ATOM 751 C CA . ASN A 1 96 ? 26.784 5.015 -9.625 1.00 92.88 96 ASN A CA 1
ATOM 752 C C . ASN A 1 96 ? 25.438 4.637 -9.001 1.00 92.88 96 ASN A C 1
ATOM 754 O O . ASN A 1 96 ? 24.718 5.473 -8.454 1.00 92.88 96 ASN A O 1
ATOM 758 N N . PHE A 1 97 ? 25.106 3.351 -9.049 1.00 93.56 97 PHE A N 1
ATOM 759 C CA . PHE A 1 97 ? 23.919 2.831 -8.394 1.00 93.56 97 PHE A CA 1
ATOM 760 C C . PHE A 1 97 ? 24.192 1.470 -7.768 1.00 93.56 97 PHE A C 1
ATOM 762 O O . PHE A 1 97 ? 25.002 0.668 -8.226 1.00 93.56 97 PHE A O 1
ATOM 769 N N . THR A 1 98 ? 23.471 1.186 -6.693 1.00 94.69 98 THR A N 1
ATOM 770 C CA . THR A 1 98 ? 23.388 -0.153 -6.121 1.00 94.69 98 THR A CA 1
ATOM 771 C C . THR A 1 98 ? 21.959 -0.346 -5.665 1.00 94.69 98 THR A C 1
ATOM 773 O O . THR A 1 98 ? 21.523 0.315 -4.727 1.00 94.69 98 THR A O 1
ATOM 776 N N . LEU A 1 99 ? 21.239 -1.242 -6.333 1.00 95.69 99 LEU A N 1
ATOM 777 C CA . LEU A 1 99 ? 19.915 -1.672 -5.911 1.00 95.69 99 LEU A CA 1
ATOM 778 C C . LEU A 1 99 ? 20.014 -3.119 -5.445 1.00 95.69 99 LEU A C 1
ATOM 780 O O . LEU A 1 99 ? 20.350 -4.004 -6.229 1.00 95.69 99 LEU A O 1
ATOM 784 N N . ARG A 1 100 ? 19.729 -3.355 -4.166 1.00 96.12 100 ARG A N 1
ATOM 785 C CA . ARG A 1 100 ? 19.536 -4.702 -3.624 1.00 96.12 100 ARG A CA 1
ATOM 786 C C . ARG A 1 100 ? 18.046 -4.944 -3.507 1.00 96.12 100 ARG A C 1
ATOM 788 O O . ARG A 1 100 ? 17.363 -4.168 -2.845 1.00 96.12 100 ARG A O 1
ATOM 795 N N . VAL A 1 101 ? 17.558 -5.987 -4.158 1.00 95.12 101 VAL A N 1
ATOM 796 C CA . VAL A 1 101 ? 16.164 -6.421 -4.065 1.00 95.12 101 VAL A CA 1
ATOM 797 C C . VAL A 1 101 ? 16.159 -7.696 -3.241 1.00 95.12 101 VAL A C 1
ATOM 799 O O . VAL A 1 101 ? 16.868 -8.635 -3.586 1.00 95.12 101 VAL A O 1
ATOM 802 N N . ASP A 1 102 ? 15.412 -7.691 -2.143 1.00 94.25 102 ASP A N 1
ATOM 803 C CA . ASP A 1 102 ? 15.240 -8.871 -1.296 1.00 94.25 102 ASP A CA 1
ATOM 804 C C . ASP A 1 102 ? 14.131 -9.759 -1.871 1.00 94.25 102 ASP A C 1
ATOM 806 O O . ASP A 1 102 ? 14.338 -10.925 -2.195 1.00 94.25 102 ASP A O 1
ATOM 810 N N . TRP A 1 103 ? 12.961 -9.166 -2.122 1.00 92.94 103 TRP A N 1
ATOM 811 C CA . TRP A 1 103 ? 11.840 -9.858 -2.747 1.00 92.94 103 TRP A CA 1
ATOM 812 C C . TRP A 1 103 ? 10.946 -8.918 -3.552 1.00 92.94 103 TRP A C 1
ATOM 814 O O . TRP A 1 103 ? 10.887 -7.708 -3.320 1.00 92.94 103 TRP A O 1
ATOM 824 N N . VAL A 1 104 ? 10.202 -9.518 -4.481 1.00 92.25 104 VAL A N 1
ATOM 825 C CA . VAL A 1 104 ? 9.112 -8.892 -5.232 1.00 92.25 104 VAL A CA 1
ATOM 826 C C . VAL A 1 104 ? 7.899 -9.807 -5.130 1.00 92.25 104 VAL A C 1
ATOM 828 O O . VAL A 1 104 ? 8.006 -11.010 -5.358 1.00 92.25 104 VAL A O 1
ATOM 831 N N . LYS A 1 105 ? 6.754 -9.240 -4.767 1.00 88.81 105 LYS A N 1
ATOM 832 C CA . LYS A 1 105 ? 5.470 -9.927 -4.635 1.00 88.81 105 LYS A CA 1
ATOM 833 C C . LYS A 1 105 ? 4.443 -9.217 -5.506 1.00 88.81 105 LYS A C 1
ATOM 835 O O . LYS A 1 105 ? 4.435 -7.988 -5.570 1.00 88.81 105 LYS A O 1
ATOM 840 N N . ALA A 1 106 ? 3.568 -9.980 -6.146 1.00 87.56 106 ALA A N 1
ATOM 841 C CA . ALA A 1 106 ? 2.350 -9.427 -6.715 1.00 87.56 106 ALA A CA 1
ATOM 842 C C . ALA A 1 106 ? 1.316 -9.314 -5.591 1.00 87.56 106 ALA A C 1
ATOM 844 O O . ALA A 1 106 ? 1.047 -10.293 -4.893 1.00 87.56 106 ALA A O 1
ATOM 845 N N . GLN A 1 107 ? 0.797 -8.110 -5.367 1.00 80.44 107 GLN A N 1
ATOM 846 C CA . GLN A 1 107 ? -0.290 -7.906 -4.424 1.00 80.44 107 GLN A CA 1
ATOM 847 C C . GLN A 1 107 ? -1.587 -8.194 -5.155 1.00 80.44 107 GLN A C 1
ATOM 849 O O . GLN A 1 107 ? -1.991 -7.426 -6.028 1.00 80.44 107 GLN A O 1
ATOM 854 N N . MET A 1 108 ? -2.220 -9.303 -4.780 1.00 74.25 108 MET A N 1
ATOM 855 C CA . MET A 1 108 ? -3.575 -9.623 -5.208 1.00 74.25 108 MET A CA 1
ATOM 856 C C . MET A 1 108 ? -4.488 -8.435 -4.908 1.00 74.25 108 MET A C 1
ATOM 858 O O . MET A 1 108 ? -4.286 -7.715 -3.926 1.00 74.25 108 MET A O 1
ATOM 862 N N . GLN A 1 109 ? -5.491 -8.229 -5.747 1.00 69.69 109 GLN A N 1
ATOM 863 C CA . GLN A 1 109 ? -6.590 -7.329 -5.456 1.00 69.69 109 GLN A CA 1
ATOM 864 C C . GLN A 1 109 ? -7.383 -7.977 -4.315 1.00 69.69 109 GLN A C 1
ATOM 866 O O . GLN A 1 109 ? -8.262 -8.810 -4.525 1.00 69.69 109 GLN A O 1
ATOM 871 N N . THR A 1 110 ? -6.947 -7.732 -3.078 1.00 61.66 110 THR A N 1
ATOM 872 C CA . THR A 1 110 ? -7.436 -8.498 -1.937 1.00 61.66 110 THR A CA 1
ATOM 873 C C . THR A 1 110 ? -8.876 -8.102 -1.642 1.00 61.66 110 THR A C 1
ATOM 875 O O . THR A 1 110 ? -9.185 -6.937 -1.391 1.00 61.66 110 THR A O 1
ATOM 878 N N . VAL A 1 111 ? -9.766 -9.093 -1.634 1.00 67.12 111 VAL A N 1
ATOM 879 C CA . VAL A 1 111 ? -11.174 -8.908 -1.249 1.00 67.12 111 VAL A CA 1
ATOM 880 C C . VAL A 1 111 ? -11.296 -8.615 0.256 1.00 67.12 111 VAL A C 1
ATOM 882 O O . VAL A 1 111 ? -12.336 -8.155 0.705 1.00 67.12 111 VAL A O 1
ATOM 885 N N . HIS A 1 112 ? -10.245 -8.883 1.037 1.00 77.50 112 HIS A N 1
ATOM 886 C CA . HIS A 1 112 ? -10.169 -8.688 2.486 1.00 77.50 112 HIS A CA 1
ATOM 887 C C . HIS A 1 112 ? -8.702 -8.631 2.958 1.00 77.50 112 HIS A C 1
ATOM 889 O O . HIS A 1 112 ? -7.817 -9.107 2.242 1.00 77.50 112 HIS A O 1
ATOM 895 N N . PRO A 1 113 ? -8.402 -8.035 4.125 1.00 85.50 113 PRO A N 1
ATOM 896 C CA . PRO A 1 113 ? -7.054 -8.028 4.691 1.00 85.50 113 PRO A CA 1
ATOM 897 C C . PRO A 1 113 ? -6.655 -9.419 5.217 1.00 85.50 113 PRO A C 1
ATOM 899 O O . PRO A 1 113 ? -7.472 -10.115 5.814 1.00 85.50 113 PRO A O 1
ATOM 902 N N . ASP A 1 114 ? -5.377 -9.789 5.077 1.00 85.94 114 ASP A N 1
ATOM 903 C CA . ASP A 1 114 ? -4.813 -11.024 5.652 1.00 85.94 114 ASP A CA 1
ATOM 904 C C . ASP A 1 114 ? -4.598 -10.894 7.166 1.00 85.94 114 ASP A C 1
ATOM 906 O O . ASP A 1 114 ? -4.649 -11.865 7.920 1.00 85.94 114 ASP A O 1
ATOM 910 N N . MET A 1 115 ? -4.296 -9.673 7.616 1.00 89.12 115 MET A N 1
ATOM 911 C CA . MET A 1 115 ? -3.991 -9.372 9.008 1.00 89.12 115 MET A CA 1
ATOM 912 C C . MET A 1 115 ? -4.637 -8.067 9.454 1.00 89.12 115 MET A C 1
ATOM 914 O O . MET A 1 115 ? -4.538 -7.036 8.784 1.00 89.12 115 MET A O 1
ATOM 918 N N . ILE A 1 116 ? -5.199 -8.085 10.659 1.00 93.19 116 ILE A N 1
ATOM 919 C CA . ILE A 1 116 ? -5.653 -6.884 11.355 1.00 93.19 116 ILE A CA 1
ATOM 920 C C . ILE A 1 116 ? -4.777 -6.686 12.585 1.00 93.19 116 ILE A C 1
ATOM 922 O O . ILE A 1 116 ? -4.661 -7.571 13.431 1.00 93.19 116 ILE A O 1
ATOM 926 N N . LEU A 1 117 ? -4.157 -5.513 12.688 1.00 92.94 117 LEU A N 1
ATOM 927 C CA . LEU A 1 117 ? -3.406 -5.110 13.870 1.00 92.94 117 LEU A CA 1
ATOM 928 C C . LEU A 1 117 ? -4.219 -4.107 14.681 1.00 92.94 117 LEU A C 1
ATOM 930 O O . LEU A 1 117 ? -4.426 -2.978 14.236 1.00 92.94 117 LEU A O 1
ATOM 934 N N . VAL A 1 118 ? -4.593 -4.501 15.897 1.00 92.69 118 VAL A N 1
ATOM 935 C CA . VAL A 1 118 ? -5.151 -3.591 16.903 1.00 92.69 118 VAL A CA 1
ATOM 936 C C . VAL A 1 118 ? -3.999 -2.929 17.667 1.00 92.69 118 VAL A C 1
ATOM 938 O O . VAL A 1 118 ? -3.196 -3.591 18.335 1.00 92.69 118 VAL A O 1
ATOM 941 N N . SER A 1 119 ? -3.880 -1.610 17.523 1.00 89.12 119 SER A N 1
ATOM 942 C CA . SER A 1 119 ? -2.785 -0.789 18.049 1.00 89.12 119 SER A CA 1
ATOM 943 C C . SER A 1 119 ? -3.328 0.217 19.066 1.00 89.12 119 SER A C 1
ATOM 945 O O . SER A 1 119 ? -4.192 1.023 18.745 1.00 89.12 119 SER A O 1
ATOM 947 N N . TYR A 1 120 ? -2.815 0.191 20.295 1.00 85.38 120 TYR A N 1
ATOM 948 C CA . TYR A 1 120 ? -3.205 1.139 21.342 1.00 85.38 120 TYR A CA 1
ATOM 949 C C . TYR A 1 120 ? -2.503 2.483 21.141 1.00 85.38 120 TYR A C 1
ATOM 951 O O . TYR A 1 120 ? -1.282 2.487 20.974 1.00 85.38 120 TYR A O 1
ATOM 959 N N . ALA A 1 121 ? -3.254 3.591 21.147 1.00 69.12 121 ALA A N 1
ATOM 960 C CA . ALA A 1 121 ? -2.780 4.983 21.238 1.00 69.12 121 ALA A CA 1
ATOM 961 C C . ALA A 1 121 ? -1.578 5.371 20.351 1.00 69.12 121 ALA A C 1
ATOM 963 O O . ALA A 1 121 ? -0.843 6.317 20.624 1.00 69.12 121 ALA A O 1
ATOM 964 N N . GLY A 1 122 ? -1.348 4.635 19.261 1.00 63.53 122 GLY A N 1
ATOM 965 C CA . GLY A 1 122 ? -0.151 4.797 18.445 1.00 63.53 122 GLY A CA 1
ATOM 966 C C . GLY A 1 122 ? 1.162 4.458 19.165 1.00 63.53 122 GLY A C 1
ATOM 967 O O . GLY A 1 122 ? 2.203 4.900 18.684 1.00 63.53 122 GLY A O 1
ATOM 968 N N . GLU A 1 123 ? 1.154 3.685 20.258 1.00 69.19 123 GLU A N 1
ATOM 969 C CA . GLU A 1 123 ? 2.353 3.238 20.993 1.00 69.19 123 GLU A CA 1
ATOM 970 C C . GLU A 1 123 ? 3.038 2.019 20.353 1.00 69.19 123 GLU A C 1
ATOM 972 O O . GLU A 1 123 ? 4.199 1.724 20.625 1.00 69.19 123 GLU A O 1
ATOM 977 N N . LYS A 1 124 ? 2.385 1.342 19.401 1.00 82.62 124 LYS A N 1
ATOM 978 C CA . LYS A 1 124 ? 2.955 0.190 18.677 1.00 82.62 124 LYS A CA 1
ATOM 979 C C . LYS A 1 124 ? 3.490 0.552 17.290 1.00 82.62 124 LYS A C 1
ATOM 981 O O . LYS A 1 124 ? 3.443 -0.268 16.372 1.00 82.62 124 LYS A O 1
ATOM 986 N N . ARG A 1 125 ? 4.039 1.765 17.111 1.00 83.94 125 ARG A N 1
ATOM 987 C CA . ARG A 1 125 ? 4.493 2.265 15.788 1.00 83.94 125 ARG A CA 1
ATOM 988 C C . ARG A 1 125 ? 5.516 1.357 15.121 1.00 83.94 125 ARG A C 1
ATOM 990 O O . ARG A 1 125 ? 5.478 1.210 13.904 1.00 83.94 125 ARG A O 1
ATOM 997 N N . ALA A 1 126 ? 6.401 0.741 15.904 1.00 87.12 126 ALA A N 1
ATOM 998 C CA . ALA A 1 126 ? 7.362 -0.221 15.382 1.00 87.12 126 ALA A CA 1
ATOM 999 C C . ALA A 1 126 ? 6.650 -1.443 14.782 1.00 87.12 126 ALA A C 1
ATOM 1001 O O . ALA A 1 126 ? 6.920 -1.796 13.637 1.00 87.12 126 ALA A O 1
ATOM 1002 N N . GLY A 1 127 ? 5.700 -2.048 15.503 1.00 88.56 127 GLY A N 1
ATOM 1003 C CA . GLY A 1 127 ? 4.910 -3.180 15.005 1.00 88.56 127 GLY A CA 1
ATOM 1004 C C . GLY A 1 127 ? 4.068 -2.812 13.784 1.00 88.56 127 GLY A C 1
ATOM 1005 O O . GLY A 1 127 ? 4.062 -3.538 12.792 1.00 88.56 127 GLY A O 1
ATOM 1006 N N . GLU A 1 128 ? 3.450 -1.630 13.802 1.00 89.94 128 GLU A N 1
ATOM 1007 C CA . GLU A 1 128 ? 2.764 -1.100 12.628 1.00 89.94 128 GLU A CA 1
ATOM 1008 C C . GLU A 1 128 ? 3.715 -0.982 11.432 1.00 89.94 128 GLU A C 1
ATOM 1010 O O .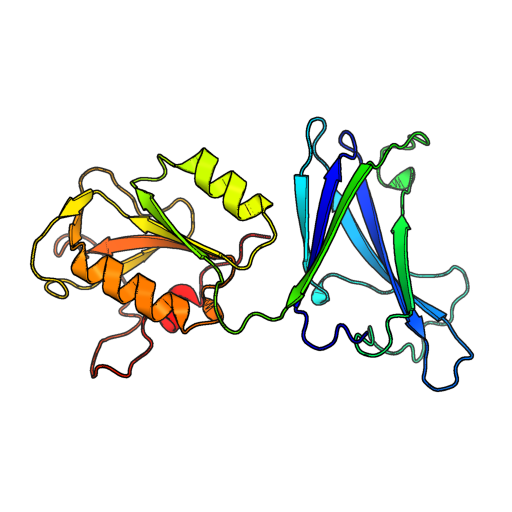 GLU A 1 128 ? 3.387 -1.454 10.352 1.00 89.94 128 GLU A O 1
ATOM 1015 N N . ALA A 1 129 ? 4.901 -0.388 11.605 1.00 87.12 129 ALA A N 1
ATOM 1016 C CA . ALA A 1 129 ? 5.882 -0.235 10.532 1.00 87.12 129 ALA A CA 1
ATOM 1017 C C . ALA A 1 129 ? 6.318 -1.587 9.948 1.00 87.12 129 ALA A C 1
ATOM 1019 O O . ALA A 1 129 ? 6.394 -1.718 8.727 1.00 87.12 129 ALA A O 1
ATOM 1020 N N . HIS A 1 130 ? 6.530 -2.605 10.787 1.00 88.06 130 HIS A N 1
ATOM 1021 C CA . HIS A 1 130 ? 6.836 -3.960 10.319 1.00 88.06 130 HIS A CA 1
ATOM 1022 C C . HIS A 1 130 ? 5.696 -4.541 9.480 1.00 88.06 130 HIS A C 1
ATOM 1024 O O . HIS A 1 130 ? 5.946 -5.058 8.393 1.00 88.06 130 HIS A O 1
ATOM 1030 N N . LEU A 1 131 ? 4.443 -4.394 9.924 1.00 88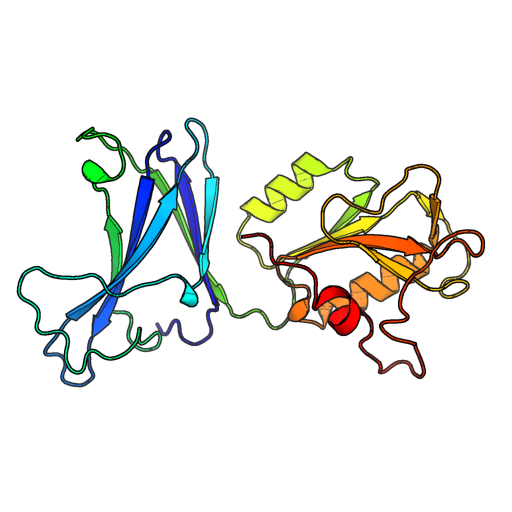.12 131 LEU A N 1
ATOM 1031 C CA . LEU A 1 131 ? 3.288 -4.865 9.163 1.00 88.12 131 LEU A CA 1
ATOM 1032 C C . LEU A 1 131 ? 3.150 -4.122 7.829 1.00 88.12 131 LEU A C 1
ATOM 1034 O O . LEU A 1 131 ? 3.002 -4.765 6.789 1.00 88.12 131 LEU A O 1
ATOM 1038 N N . ARG A 1 132 ? 3.316 -2.790 7.822 1.00 85.12 132 ARG A N 1
ATOM 1039 C CA . ARG A 1 132 ? 3.342 -1.998 6.580 1.00 85.12 132 ARG A CA 1
ATOM 1040 C C . ARG A 1 132 ? 4.432 -2.500 5.629 1.00 85.12 132 ARG A C 1
ATOM 1042 O O . ARG A 1 132 ? 4.188 -2.586 4.426 1.00 85.12 132 ARG A O 1
ATOM 1049 N N . ASN A 1 133 ? 5.590 -2.890 6.159 1.00 82.00 133 ASN A N 1
ATOM 1050 C CA . ASN A 1 133 ? 6.732 -3.358 5.377 1.00 82.00 133 ASN A CA 1
ATOM 1051 C C . ASN A 1 133 ? 6.678 -4.849 4.996 1.00 82.00 133 ASN A C 1
ATOM 1053 O O . ASN A 1 133 ? 7.451 -5.273 4.143 1.00 82.00 133 ASN A O 1
ATOM 1057 N N . SER A 1 134 ? 5.764 -5.643 5.554 1.00 83.94 134 SER A N 1
ATOM 1058 C CA . SER A 1 134 ? 5.680 -7.093 5.294 1.00 83.94 134 SER A CA 1
ATOM 1059 C C . SER A 1 134 ? 5.285 -7.448 3.849 1.00 83.94 134 SER A C 1
ATOM 1061 O O . SER A 1 134 ? 5.593 -8.534 3.343 1.00 83.94 134 SER A O 1
ATOM 1063 N N . GLY A 1 135 ? 4.592 -6.519 3.184 1.00 77.56 135 GLY A N 1
ATOM 1064 C CA . GLY A 1 135 ? 3.956 -6.725 1.885 1.00 77.56 135 GLY A CA 1
ATOM 1065 C C . GLY A 1 135 ? 2.680 -7.566 1.920 1.00 77.56 135 GLY A C 1
ATOM 1066 O O . GLY A 1 135 ? 2.193 -7.926 0.857 1.00 77.56 135 GLY A O 1
ATOM 1067 N N . LEU A 1 136 ? 2.146 -7.863 3.107 1.00 82.19 136 LEU A N 1
ATOM 1068 C CA . LEU A 1 136 ? 0.834 -8.492 3.277 1.00 82.19 136 LEU A CA 1
ATOM 1069 C C . LEU A 1 136 ? -0.294 -7.474 3.062 1.00 82.19 136 LEU A C 1
ATOM 1071 O O . LEU A 1 136 ? -0.068 -6.263 3.199 1.00 82.19 136 LEU A O 1
ATOM 1075 N N . GLY A 1 137 ? -1.499 -7.958 2.753 1.00 82.88 137 GLY A N 1
ATOM 1076 C CA . GLY A 1 137 ? -2.714 -7.160 2.863 1.00 82.88 137 GLY A CA 1
ATOM 1077 C C . GLY A 1 137 ? -3.045 -6.968 4.339 1.00 82.88 137 GLY A C 1
ATOM 1078 O O . GLY A 1 137 ? -3.173 -7.937 5.083 1.00 82.88 137 GLY A O 1
ATOM 1079 N N . TYR A 1 138 ? -3.145 -5.723 4.800 1.00 89.38 138 TYR A N 1
ATOM 1080 C CA . TYR A 1 138 ? -3.326 -5.453 6.226 1.00 89.38 138 TYR A CA 1
ATOM 1081 C C . TYR A 1 138 ? -4.307 -4.322 6.504 1.00 89.38 138 TYR A C 1
ATOM 1083 O O . TYR A 1 138 ? -4.469 -3.417 5.690 1.00 89.38 138 TYR A O 1
ATOM 1091 N N . THR A 1 139 ? -4.861 -4.309 7.710 1.00 92.81 139 THR A N 1
ATOM 1092 C CA . THR A 1 139 ? -5.572 -3.156 8.273 1.00 92.81 139 THR A CA 1
ATOM 1093 C C . THR A 1 139 ? -5.005 -2.853 9.654 1.00 92.81 139 THR A C 1
ATOM 1095 O O . THR A 1 139 ? -4.766 -3.759 10.450 1.00 92.81 139 THR A O 1
ATOM 1098 N N . ILE A 1 140 ? -4.748 -1.578 9.949 1.00 92.94 140 ILE A N 1
ATOM 1099 C CA . ILE A 1 140 ? -4.344 -1.148 11.295 1.00 92.94 140 ILE A CA 1
ATOM 1100 C C . ILE A 1 140 ? -5.503 -0.379 11.910 1.00 92.94 140 ILE A C 1
ATOM 1102 O O . ILE A 1 140 ? -5.848 0.702 11.430 1.00 92.94 140 ILE A O 1
ATOM 1106 N N . VAL A 1 141 ? -6.045 -0.929 12.991 1.00 92.81 141 VAL A N 1
ATOM 1107 C CA . VAL A 1 141 ? -7.092 -0.311 13.799 1.00 92.81 141 VAL A CA 1
ATOM 1108 C C . VAL A 1 141 ? -6.429 0.277 15.035 1.00 92.81 141 VAL A C 1
ATOM 1110 O O . VAL A 1 141 ? -5.894 -0.455 15.870 1.00 92.81 141 VAL A O 1
ATOM 1113 N N . ARG A 1 142 ? -6.411 1.604 15.142 1.00 91.19 142 ARG A N 1
ATOM 1114 C CA . ARG A 1 142 ? -5.905 2.290 16.330 1.00 91.19 142 ARG A CA 1
ATOM 1115 C C . ARG A 1 142 ? -7.038 2.544 17.305 1.00 91.19 142 ARG A C 1
ATOM 1117 O O . ARG A 1 142 ? -8.065 3.088 16.919 1.00 91.19 142 ARG A O 1
ATOM 1124 N N . THR A 1 143 ? -6.840 2.174 18.558 1.00 89.56 143 THR A N 1
ATOM 1125 C CA . THR A 1 143 ? -7.855 2.322 19.601 1.00 89.56 143 THR A CA 1
ATOM 1126 C C . THR A 1 143 ? -7.294 3.114 20.775 1.00 89.56 143 THR A C 1
ATOM 1128 O O . THR A 1 143 ? -6.082 3.064 21.024 1.00 89.56 143 THR A O 1
ATOM 1131 N N . PRO A 1 144 ? -8.149 3.827 21.520 1.00 87.06 144 PRO A N 1
ATOM 1132 C CA . PRO A 1 144 ? -7.819 4.319 22.842 1.00 87.06 144 PRO A CA 1
ATOM 1133 C C . PRO A 1 144 ? -7.852 3.150 23.843 1.00 87.06 144 PRO A C 1
ATOM 1135 O O . PRO A 1 144 ? -7.770 1.977 23.450 1.00 87.06 144 PRO A O 1
ATOM 1138 N N . GLU A 1 145 ? -7.931 3.455 25.136 1.00 86.94 145 GLU A N 1
ATOM 1139 C CA . GLU A 1 145 ? -7.940 2.429 26.177 1.00 86.94 145 GLU A CA 1
ATOM 1140 C C . GLU A 1 145 ? -9.209 1.582 26.078 1.00 86.94 145 GLU A C 1
ATOM 1142 O O . GLU A 1 145 ? -10.319 2.093 25.914 1.00 86.94 145 GLU A O 1
ATOM 1147 N N . LEU A 1 146 ? -9.031 0.262 26.116 1.00 89.62 146 LEU A N 1
ATOM 1148 C CA . LEU A 1 146 ? -10.141 -0.669 25.986 1.00 89.62 146 LEU A CA 1
ATOM 1149 C C . LEU A 1 146 ? -10.775 -0.905 27.351 1.00 89.62 146 LEU A C 1
ATOM 1151 O O . LEU A 1 146 ? -10.085 -1.243 28.310 1.00 89.62 146 LEU A O 1
ATOM 1155 N N . ASN A 1 147 ? -12.095 -0.786 27.415 1.00 89.81 147 ASN A N 1
ATOM 1156 C CA . ASN A 1 147 ? -12.881 -1.151 28.585 1.00 89.81 147 ASN A CA 1
ATOM 1157 C C . ASN A 1 147 ? -13.731 -2.404 28.300 1.00 89.81 147 ASN A C 1
ATOM 1159 O O . ASN A 1 147 ? -13.880 -2.843 27.157 1.00 89.81 147 ASN A O 1
ATOM 1163 N N . THR A 1 148 ? -14.290 -2.993 29.354 1.00 90.19 148 THR A N 1
ATOM 1164 C CA . THR A 1 148 ? -15.153 -4.183 29.283 1.00 90.19 148 THR A CA 1
ATOM 1165 C C . THR A 1 148 ? -16.641 -3.841 29.344 1.00 90.19 148 THR A C 1
ATOM 1167 O O . THR A 1 148 ? -17.461 -4.725 29.596 1.00 90.19 148 THR A O 1
ATOM 1170 N N . ASN A 1 149 ? -17.006 -2.572 29.137 1.00 87.75 149 ASN A N 1
ATOM 1171 C CA . ASN A 1 149 ? -18.407 -2.171 29.106 1.00 87.75 149 ASN A CA 1
ATOM 1172 C C . ASN A 1 149 ? -19.117 -2.852 27.926 1.00 87.75 149 ASN A C 1
ATOM 1174 O O . ASN A 1 149 ? -18.465 -3.196 26.933 1.00 87.75 149 ASN A O 1
ATOM 1178 N N . PRO A 1 150 ? -20.445 -3.035 27.999 1.00 85.31 150 PRO A N 1
ATOM 1179 C CA . PRO A 1 150 ? -21.218 -3.506 26.859 1.00 85.31 150 PRO A CA 1
ATOM 1180 C C . PRO A 1 150 ? -20.928 -2.653 25.618 1.00 85.31 150 PRO A C 1
ATOM 1182 O O . PRO A 1 150 ? -20.855 -1.428 25.715 1.00 85.31 150 PRO A O 1
ATOM 1185 N N . GLY A 1 151 ? -20.734 -3.304 24.472 1.00 81.94 151 GLY A N 1
ATOM 1186 C CA . GLY A 1 151 ? -20.594 -2.603 23.196 1.00 81.94 151 GLY A CA 1
ATOM 1187 C C . GLY A 1 151 ? -21.901 -1.939 22.767 1.00 81.94 151 GLY A C 1
ATOM 1188 O O . GLY A 1 151 ? -22.974 -2.235 23.297 1.00 81.94 151 GLY A O 1
ATOM 1189 N N . PHE A 1 152 ? -21.803 -1.068 21.771 1.00 77.56 152 PHE A N 1
ATOM 1190 C CA . PHE A 1 152 ? -22.891 -0.399 21.067 1.00 77.56 152 PHE A CA 1
ATOM 1191 C C . PHE A 1 152 ? -23.724 0.547 21.938 1.00 77.56 152 PHE A C 1
ATOM 1193 O O . PHE A 1 152 ? -24.833 0.921 21.563 1.00 77.56 152 PHE A O 1
ATOM 1200 N N . SER A 1 153 ? -23.195 0.970 23.091 1.00 79.12 153 SER A N 1
ATOM 1201 C CA . SER A 1 153 ? -23.842 1.970 23.949 1.00 79.12 153 SER A CA 1
ATOM 1202 C C . SER A 1 153 ? -23.742 3.387 23.385 1.00 79.12 153 SER A C 1
ATOM 1204 O O . SER A 1 153 ? -24.557 4.241 23.719 1.00 79.12 153 SER A O 1
ATOM 1206 N N . SER A 1 154 ? -22.730 3.646 22.554 1.00 79.62 154 SER A N 1
ATOM 1207 C CA . SER A 1 154 ? -22.433 4.961 21.989 1.00 79.62 154 SER A CA 1
ATOM 1208 C C . SER A 1 154 ? -21.999 4.812 20.528 1.00 79.62 154 SER A C 1
ATOM 1210 O O . SER A 1 154 ? -21.387 3.800 20.180 1.00 79.62 154 SER A O 1
ATOM 1212 N N . PRO A 1 155 ? -22.281 5.795 19.655 1.00 82.69 155 PRO A N 1
ATOM 1213 C CA . PRO A 1 155 ? -21.814 5.751 18.275 1.00 82.69 155 PRO A CA 1
ATOM 1214 C C . PRO A 1 155 ? -20.282 5.761 18.186 1.00 82.69 155 PRO A C 1
ATOM 1216 O O . PRO A 1 155 ? -19.606 6.393 19.001 1.00 82.69 155 PRO A O 1
ATOM 1219 N N . LEU A 1 156 ? -19.747 5.100 17.158 1.00 86.62 156 LEU A N 1
ATOM 1220 C CA . LEU A 1 156 ? -18.316 5.062 16.851 1.00 86.62 156 LEU A CA 1
ATOM 1221 C C . LEU A 1 156 ? -17.952 6.096 15.786 1.00 86.62 156 LEU A C 1
ATOM 1223 O O . LEU A 1 156 ? -18.658 6.257 14.791 1.00 86.62 156 LEU A O 1
ATOM 1227 N N . VAL A 1 157 ? -16.796 6.731 15.958 1.00 86.31 157 VAL A N 1
ATOM 1228 C CA . VAL A 1 157 ? -16.209 7.667 14.996 1.00 86.31 157 VAL A CA 1
ATOM 1229 C C . VAL A 1 157 ? -14.892 7.108 14.473 1.00 86.31 157 VAL A C 1
ATOM 1231 O O . VAL A 1 157 ? -14.051 6.632 15.239 1.00 86.31 157 VAL A O 1
ATOM 1234 N N . PHE A 1 158 ? -14.719 7.186 13.155 1.00 88.88 158 PHE A N 1
ATOM 1235 C CA . PHE A 1 158 ? -13.543 6.711 12.436 1.00 88.88 158 PHE A CA 1
ATOM 1236 C C . PHE A 1 158 ? -12.708 7.906 11.991 1.00 88.88 158 PHE A C 1
ATOM 1238 O O . PHE A 1 158 ? -13.181 8.744 11.225 1.00 88.88 158 PHE A O 1
ATOM 1245 N N . PHE A 1 159 ? -11.455 7.959 12.430 1.00 85.44 159 PHE A N 1
ATOM 1246 C CA . PHE A 1 159 ? -10.528 9.026 12.068 1.00 85.44 159 PHE A CA 1
ATOM 1247 C C . PHE A 1 159 ? -9.439 8.521 11.124 1.00 85.44 159 PHE A C 1
ATOM 1249 O O . PHE A 1 159 ? -8.962 7.389 11.280 1.00 85.44 159 PHE A O 1
ATOM 1256 N N . PRO A 1 160 ? -8.989 9.350 10.170 1.00 84.19 160 PRO A N 1
ATOM 1257 C CA . PRO A 1 160 ? -7.834 9.029 9.353 1.00 84.19 160 PRO A CA 1
ATOM 1258 C C . PRO A 1 160 ? -6.552 8.945 10.197 1.00 84.19 160 PRO A C 1
ATOM 1260 O O . PRO A 1 160 ? -6.462 9.369 11.353 1.00 84.19 160 PRO A O 1
ATOM 1263 N N . LYS A 1 161 ? -5.521 8.338 9.607 1.00 74.75 161 LYS A N 1
ATOM 1264 C CA . LYS A 1 161 ? -4.223 8.097 10.246 1.00 74.75 161 LYS A CA 1
ATOM 1265 C C . LYS A 1 161 ? -3.641 9.370 10.876 1.00 74.75 161 LYS A C 1
ATOM 1267 O O . LYS A 1 161 ? -3.214 10.272 10.168 1.00 74.75 161 LYS A O 1
ATOM 1272 N N . GLY A 1 162 ? -3.458 9.339 12.196 1.00 65.06 162 GLY A N 1
ATOM 1273 C CA . GLY A 1 162 ? -2.790 10.415 12.944 1.00 65.06 162 GLY A CA 1
ATOM 1274 C C . GLY A 1 162 ? -3.746 11.335 13.697 1.00 65.06 162 GLY A C 1
ATOM 1275 O O . GLY A 1 162 ? -3.274 12.148 14.483 1.00 65.06 162 GLY A O 1
ATOM 1276 N N . GLU A 1 163 ? -5.053 11.146 13.527 1.00 66.69 163 GLU A N 1
ATOM 1277 C CA . GLU A 1 163 ? -6.095 11.879 14.241 1.00 66.69 163 GLU A CA 1
ATOM 1278 C C . GLU A 1 163 ? -6.856 10.963 15.215 1.00 66.69 163 GLU A C 1
ATOM 1280 O O . GLU A 1 163 ? -6.839 9.729 15.094 1.00 66.69 163 GLU A O 1
ATOM 1285 N N . GLY A 1 164 ? -7.519 11.577 16.198 1.00 61.84 164 GLY A N 1
ATOM 1286 C CA . GLY A 1 164 ? -8.618 10.955 16.940 1.00 61.84 164 GLY A CA 1
ATOM 1287 C C . GLY A 1 164 ? -8.275 10.008 18.092 1.00 61.84 164 GLY A C 1
ATOM 1288 O O . GLY A 1 164 ? -9.208 9.492 18.700 1.00 61.84 164 GLY A O 1
ATOM 1289 N N . VAL A 1 165 ? -7.000 9.783 18.443 1.00 60.34 165 VAL A N 1
ATOM 1290 C CA . VAL A 1 165 ? -6.653 9.029 19.667 1.00 60.34 165 VAL A CA 1
ATOM 1291 C C . VAL A 1 165 ? -6.110 9.968 20.730 1.00 60.34 165 VAL A C 1
ATOM 1293 O O . VAL A 1 165 ? -4.904 10.151 20.877 1.00 60.34 165 VAL A O 1
ATOM 1296 N N . GLU A 1 166 ? -7.028 10.580 21.467 1.00 60.22 166 GLU A N 1
ATOM 1297 C CA . GLU A 1 166 ? -6.703 11.228 22.731 1.00 60.22 166 GLU A CA 1
ATOM 1298 C C . GLU A 1 166 ? -6.661 10.157 23.821 1.00 60.22 166 GLU A C 1
ATOM 1300 O O . GLU A 1 166 ? -7.626 9.411 24.013 1.00 60.22 166 GLU A O 1
ATOM 1305 N N . ALA A 1 167 ? -5.541 10.087 24.541 1.00 55.09 167 ALA A N 1
ATOM 1306 C CA . ALA A 1 167 ? -5.265 9.063 25.550 1.00 55.09 167 ALA A CA 1
ATOM 1307 C C . ALA A 1 167 ? -6.262 9.035 26.730 1.00 55.09 167 ALA A C 1
ATOM 1309 O O . ALA A 1 167 ? -6.214 8.110 27.527 1.00 55.09 167 ALA A O 1
ATOM 1310 N N . ALA A 1 168 ? -7.153 10.026 26.853 1.00 58.84 168 ALA A N 1
ATOM 1311 C CA . ALA A 1 168 ? -8.134 10.126 27.935 1.00 58.84 168 ALA A CA 1
ATOM 1312 C C . ALA A 1 168 ? -9.501 9.490 27.615 1.00 58.84 168 ALA A C 1
ATOM 1314 O O . ALA A 1 168 ? -10.383 9.471 28.470 1.00 58.84 168 ALA A O 1
ATOM 1315 N N . THR A 1 169 ? -9.708 9.004 26.389 1.00 74.69 169 THR A N 1
ATOM 1316 C CA . THR A 1 169 ? -10.964 8.339 26.008 1.00 74.69 169 THR A CA 1
ATOM 1317 C C . THR A 1 169 ? -10.859 6.830 26.217 1.00 74.69 169 THR A C 1
ATOM 1319 O O . THR A 1 169 ? -9.766 6.271 26.193 1.00 74.69 169 THR A O 1
ATOM 1322 N N . THR A 1 170 ? -11.990 6.157 26.434 1.00 84.31 170 THR A N 1
ATOM 1323 C CA . THR A 1 170 ? -12.045 4.688 26.449 1.00 84.31 170 THR A CA 1
ATOM 1324 C C . THR A 1 170 ? -13.051 4.197 25.414 1.00 84.31 170 THR A C 1
ATOM 1326 O O . THR A 1 170 ? -13.945 4.932 24.994 1.00 84.31 170 THR A O 1
ATOM 1329 N N . THR A 1 171 ? -12.901 2.964 24.945 1.00 88.06 171 THR A N 1
ATOM 1330 C CA . THR A 1 171 ? -13.819 2.336 23.981 1.00 88.06 171 THR A CA 1
ATOM 1331 C C . THR A 1 171 ? -14.050 0.886 24.379 1.00 88.06 171 THR A C 1
ATOM 1333 O O . THR A 1 171 ? -13.149 0.242 24.917 1.00 88.06 171 THR A O 1
ATOM 1336 N N . SER A 1 172 ? -15.255 0.360 24.152 1.00 91.00 172 SER A N 1
ATOM 1337 C CA . SER A 1 172 ? -15.544 -1.032 24.494 1.00 91.00 172 SER A CA 1
ATOM 1338 C C . SER A 1 172 ? -14.713 -1.987 23.642 1.00 91.00 172 SER A C 1
ATOM 1340 O O . SER A 1 172 ? -14.622 -1.857 22.419 1.00 91.00 172 SER A O 1
ATOM 1342 N N . ALA A 1 173 ? -14.142 -3.006 24.283 1.00 91.25 173 ALA A N 1
ATOM 1343 C CA . ALA A 1 173 ? -13.503 -4.109 23.581 1.00 91.25 173 ALA A CA 1
ATOM 1344 C C . ALA A 1 173 ? -14.484 -4.845 22.646 1.00 91.25 173 ALA A C 1
ATOM 1346 O O . ALA A 1 173 ? -14.054 -5.373 21.621 1.00 91.25 173 ALA A O 1
ATOM 1347 N N . ALA A 1 174 ? -15.785 -4.855 22.963 1.00 91.69 174 ALA A N 1
ATOM 1348 C CA . ALA A 1 174 ? -16.811 -5.461 22.116 1.00 91.69 174 ALA A CA 1
ATOM 1349 C C . ALA A 1 174 ? -17.015 -4.675 20.809 1.00 91.69 174 ALA A C 1
ATOM 1351 O O . ALA A 1 174 ? -17.085 -5.286 19.744 1.00 91.69 174 ALA A O 1
ATOM 1352 N N . ASP A 1 175 ? -17.014 -3.341 20.878 1.00 90.31 175 ASP A N 1
ATOM 1353 C CA . ASP A 1 175 ? -17.112 -2.465 19.701 1.00 90.31 175 ASP A CA 1
ATOM 1354 C C . ASP A 1 175 ? -15.922 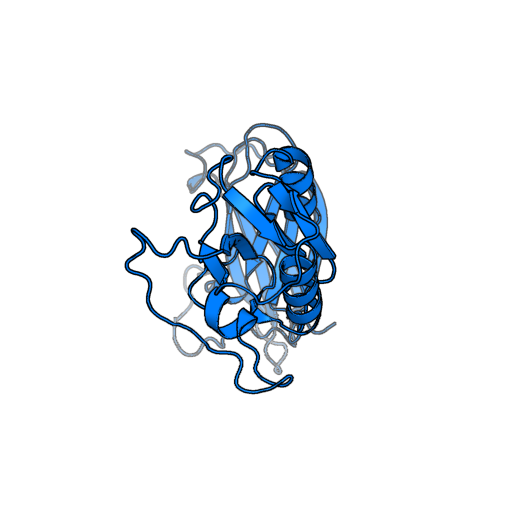-2.659 18.764 1.00 90.31 175 ASP A C 1
ATOM 1356 O O . ASP A 1 175 ? -16.069 -2.857 17.558 1.00 90.31 175 ASP A O 1
ATOM 1360 N N . VAL A 1 176 ? -14.715 -2.668 19.333 1.00 92.25 176 VAL A N 1
ATOM 1361 C CA . VAL A 1 176 ? -13.486 -2.893 18.565 1.00 92.25 176 VAL A CA 1
ATOM 1362 C C . VAL A 1 176 ? -13.476 -4.286 17.937 1.00 92.25 176 VAL A C 1
ATOM 1364 O O . VAL A 1 176 ? -13.043 -4.432 16.792 1.00 92.25 176 VAL A O 1
ATOM 1367 N N . ALA A 1 177 ? -13.955 -5.307 18.652 1.00 92.56 177 ALA A N 1
ATOM 1368 C CA . ALA A 1 177 ? -14.046 -6.665 18.127 1.00 92.56 177 ALA A CA 1
ATOM 1369 C C . ALA A 1 177 ? -15.015 -6.759 16.937 1.00 92.56 177 ALA A C 1
ATOM 1371 O O . ALA A 1 177 ? -14.655 -7.361 15.924 1.00 92.56 177 ALA A O 1
ATOM 1372 N N . ASP A 1 178 ? -16.191 -6.128 17.015 1.00 90.62 178 ASP A N 1
ATOM 1373 C CA . ASP A 1 178 ? -17.148 -6.078 15.901 1.00 90.62 178 ASP A CA 1
ATOM 1374 C C . ASP A 1 178 ? -16.545 -5.390 14.668 1.00 90.62 178 ASP A C 1
ATOM 1376 O O . ASP A 1 178 ? -16.602 -5.935 13.562 1.00 90.62 178 ASP A O 1
ATOM 1380 N N . VAL A 1 179 ? -15.869 -4.249 14.857 1.00 92.12 179 VAL A N 1
ATOM 1381 C CA . VAL A 1 179 ? -15.161 -3.573 13.759 1.00 92.12 179 VAL A CA 1
ATOM 1382 C C . VAL A 1 179 ? -14.101 -4.488 13.143 1.00 92.12 179 VAL A C 1
ATOM 1384 O O . VAL A 1 179 ? -14.029 -4.593 11.919 1.00 92.12 179 VAL A O 1
ATOM 1387 N N . CYS A 1 180 ? -13.305 -5.188 13.957 1.00 93.00 180 CYS A N 1
ATOM 1388 C CA . CYS A 1 180 ? -12.277 -6.104 13.456 1.00 93.00 180 CYS A CA 1
ATOM 1389 C C . CYS A 1 180 ? -12.877 -7.252 12.635 1.00 93.00 180 CYS A C 1
ATOM 1391 O O . CYS A 1 180 ? -12.359 -7.564 11.565 1.00 93.00 180 CYS A O 1
ATOM 1393 N N . ILE A 1 181 ? -13.976 -7.856 13.090 1.00 91.06 181 ILE A N 1
ATOM 1394 C CA . ILE A 1 181 ? -14.652 -8.929 12.348 1.00 91.06 181 ILE A CA 1
ATOM 1395 C C . ILE A 1 181 ? -15.151 -8.404 11.000 1.00 91.06 181 ILE A C 1
ATOM 1397 O O . ILE A 1 181 ? -14.911 -9.022 9.967 1.00 91.06 181 ILE A O 1
ATOM 1401 N N . ARG A 1 182 ? -15.778 -7.227 10.974 1.00 90.25 182 ARG A N 1
ATOM 1402 C CA . ARG A 1 182 ? -16.266 -6.612 9.729 1.00 90.25 182 ARG A CA 1
ATOM 1403 C C . ARG A 1 182 ? -15.131 -6.251 8.774 1.00 90.25 182 ARG A C 1
ATOM 1405 O O . ARG A 1 182 ? -15.259 -6.463 7.571 1.00 90.25 182 ARG A O 1
ATOM 1412 N N . CYS A 1 183 ? -13.998 -5.781 9.295 1.00 90.94 183 CYS A N 1
ATOM 1413 C CA . CYS A 1 183 ? -12.796 -5.541 8.500 1.00 90.94 183 CYS A CA 1
ATOM 1414 C C . CYS A 1 183 ? -12.314 -6.804 7.769 1.00 90.94 183 CYS A C 1
ATOM 1416 O O . CYS A 1 183 ? -11.891 -6.691 6.624 1.00 90.94 183 CYS A O 1
ATOM 1418 N N . LEU A 1 184 ? -12.418 -7.997 8.369 1.00 88.31 184 LEU A N 1
ATOM 1419 C CA . LEU A 1 184 ? -12.036 -9.258 7.708 1.00 88.31 184 LEU A CA 1
ATOM 1420 C C . LEU A 1 184 ? -12.911 -9.602 6.497 1.00 88.31 184 LEU A C 1
ATOM 1422 O O . LEU A 1 184 ? -12.535 -10.452 5.698 1.00 88.31 184 LEU A O 1
ATOM 1426 N N . HIS A 1 185 ? -14.069 -8.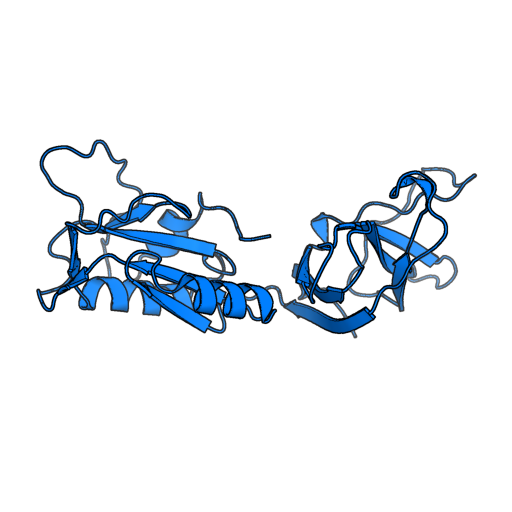963 6.349 1.00 86.56 185 HIS A N 1
ATOM 1427 C CA . HIS A 1 185 ? -15.003 -9.217 5.256 1.00 86.56 185 HIS A CA 1
ATOM 1428 C C . HIS A 1 185 ? -15.056 -8.080 4.228 1.00 86.56 185 HIS A C 1
ATOM 1430 O O . HIS A 1 185 ? -15.861 -8.144 3.302 1.00 86.56 185 HIS A O 1
ATOM 1436 N N . SER A 1 186 ? -14.203 -7.058 4.365 1.00 85.44 186 SER A N 1
ATOM 1437 C CA . SER A 1 186 ? -14.207 -5.880 3.497 1.00 85.44 186 SER A CA 1
ATOM 1438 C C . SER A 1 186 ? -12.854 -5.637 2.833 1.00 85.44 186 SER A C 1
ATOM 1440 O O . SER A 1 186 ? -11.826 -5.493 3.491 1.00 85.44 186 SER A O 1
ATOM 1442 N N . GLY A 1 187 ? -12.860 -5.493 1.509 1.00 84.88 187 GLY A N 1
ATOM 1443 C CA . GLY A 1 187 ? -11.679 -5.085 0.746 1.00 84.88 187 GLY A CA 1
ATOM 1444 C C . GLY A 1 187 ? -11.361 -3.599 0.914 1.00 84.88 187 GLY A C 1
ATOM 1445 O O . GLY A 1 187 ? -10.229 -3.169 0.699 1.00 84.88 187 GLY A O 1
ATOM 1446 N N . GLU A 1 188 ? -12.335 -2.797 1.354 1.00 87.56 188 GLU A N 1
ATOM 1447 C CA . GLU A 1 188 ? -12.177 -1.345 1.457 1.00 87.56 188 GLU A CA 1
ATOM 1448 C C . GLU A 1 188 ? -11.284 -0.909 2.611 1.00 87.56 188 GLU A C 1
ATOM 1450 O O . GLU A 1 188 ? -10.764 0.207 2.605 1.00 87.56 188 GLU A O 1
ATOM 1455 N N . VAL A 1 189 ? -11.070 -1.782 3.593 1.00 89.94 189 VAL A N 1
ATOM 1456 C CA . VAL A 1 189 ? -10.157 -1.531 4.714 1.00 89.94 189 VAL A CA 1
ATOM 1457 C C . VAL A 1 189 ? -8.714 -1.944 4.401 1.00 89.94 189 VAL A C 1
ATOM 1459 O O . VAL A 1 189 ? -7.804 -1.657 5.190 1.00 89.94 189 VAL A O 1
ATOM 1462 N N . CYS A 1 190 ? -8.475 -2.596 3.256 1.00 88.12 190 CYS A N 1
ATOM 1463 C CA . CYS A 1 190 ? -7.164 -3.106 2.875 1.00 88.12 190 CYS A CA 1
ATOM 1464 C C . CYS A 1 190 ? -6.140 -1.979 2.711 1.00 88.12 190 CYS A C 1
ATOM 1466 O O . CYS A 1 190 ? -6.346 -0.985 2.014 1.00 88.12 190 CYS A O 1
ATOM 1468 N N . ASN A 1 191 ? -4.985 -2.180 3.338 1.00 88.12 191 ASN A N 1
ATOM 1469 C CA . ASN A 1 191 ? -3.868 -1.249 3.440 1.00 88.12 191 ASN A CA 1
ATOM 1470 C C . ASN A 1 191 ? -4.220 0.091 4.109 1.00 88.12 191 ASN A C 1
ATOM 1472 O O . ASN A 1 191 ? -3.460 1.049 3.963 1.00 88.12 191 ASN A O 1
ATOM 1476 N N . LYS A 1 192 ? -5.314 0.199 4.873 1.00 90.62 192 LYS A N 1
ATOM 1477 C CA . LYS A 1 192 ? -5.684 1.439 5.578 1.00 90.62 192 LYS A CA 1
ATOM 1478 C C . LYS A 1 192 ? -5.249 1.431 7.042 1.00 90.62 192 LYS A C 1
ATOM 1480 O O . LYS A 1 192 ? -5.053 0.394 7.679 1.00 90.62 192 LYS A O 1
ATOM 1485 N N . THR A 1 193 ? -5.042 2.631 7.575 1.00 91.38 193 THR A N 1
ATOM 1486 C CA . THR A 1 193 ? -4.874 2.867 9.011 1.00 91.38 193 THR A CA 1
ATOM 1487 C C . THR A 1 193 ? -5.905 3.892 9.430 1.00 91.38 193 THR A C 1
ATOM 1489 O O . THR A 1 193 ? -5.930 4.981 8.863 1.00 91.38 193 THR A O 1
ATOM 1492 N N . PHE A 1 194 ? -6.705 3.557 10.431 1.00 91.56 194 PHE A N 1
ATOM 1493 C CA . PHE A 1 194 ? -7.693 4.463 10.996 1.00 91.56 194 PHE A CA 1
ATOM 1494 C C . PHE A 1 194 ? -7.742 4.310 12.510 1.00 91.56 194 PHE A C 1
ATOM 1496 O O . PHE A 1 194 ? -7.313 3.289 13.055 1.00 91.56 194 PHE A O 1
ATOM 1503 N N . SER A 1 195 ? -8.233 5.345 13.175 1.00 89.44 195 SER A N 1
ATOM 1504 C CA . SER A 1 195 ? -8.460 5.352 14.614 1.00 89.44 195 SER A CA 1
ATOM 1505 C C . SER A 1 195 ? -9.951 5.253 14.916 1.00 89.44 195 SER A C 1
ATOM 1507 O O . SER A 1 195 ? -10.765 5.761 14.149 1.00 89.44 195 SER A O 1
ATOM 1509 N N . LEU A 1 196 ? -10.295 4.621 16.032 1.00 87.44 196 LEU A N 1
ATOM 1510 C CA . LEU A 1 196 ? -11.660 4.476 16.530 1.00 87.44 196 LEU A CA 1
ATOM 15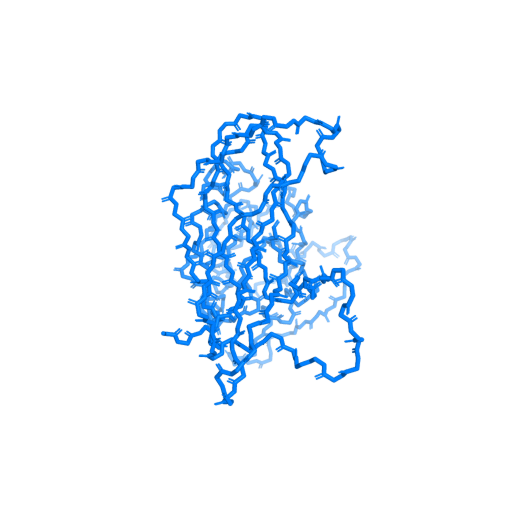11 C C . LEU A 1 196 ? -11.800 5.177 17.874 1.00 87.44 196 LEU A C 1
ATOM 1513 O O . LEU A 1 196 ? -10.915 5.030 18.709 1.00 87.44 196 LEU A O 1
ATOM 1517 N N . ARG A 1 197 ? -12.919 5.857 18.112 1.00 85.19 197 ARG A N 1
ATOM 1518 C CA . ARG A 1 197 ? -13.367 6.250 19.459 1.00 85.19 197 ARG A CA 1
ATOM 1519 C C . ARG A 1 197 ? -14.882 6.340 19.508 1.00 85.19 197 ARG A C 1
ATOM 1521 O O . ARG A 1 197 ? -15.528 6.496 18.471 1.00 85.19 197 ARG A O 1
ATOM 1528 N N . ASN A 1 198 ? -15.425 6.314 20.715 1.00 83.12 198 ASN A N 1
ATOM 1529 C CA . ASN A 1 198 ? -16.824 6.648 20.945 1.00 83.12 198 ASN A CA 1
ATOM 1530 C C . ASN A 1 198 ? -17.034 8.165 20.797 1.00 83.12 198 ASN A C 1
ATOM 1532 O O . ASN A 1 198 ? -16.123 8.961 21.055 1.00 83.12 198 ASN A O 1
ATOM 1536 N N . VAL A 1 199 ? -18.233 8.561 20.365 1.00 78.38 199 VAL A N 1
ATOM 1537 C CA . VAL A 1 199 ? -18.676 9.961 20.410 1.00 78.38 199 VAL A CA 1
ATOM 1538 C C . VAL A 1 199 ? -18.777 10.401 21.869 1.00 78.38 199 VAL A C 1
ATOM 1540 O O . VAL A 1 199 ? -19.396 9.710 22.677 1.00 78.38 199 VAL A O 1
ATOM 1543 N N . ASN A 1 200 ? -18.216 11.568 22.186 1.00 69.56 200 ASN A N 1
ATOM 1544 C CA . ASN A 1 200 ? -18.536 12.271 23.423 1.00 69.56 200 ASN A CA 1
ATOM 1545 C C . ASN A 1 200 ? -19.704 13.221 23.128 1.00 69.56 200 ASN A C 1
ATOM 1547 O O . ASN A 1 200 ? -19.601 14.057 22.232 1.00 69.56 200 ASN A O 1
ATOM 1551 N N . GLU A 1 201 ? -20.811 13.087 23.861 1.00 58.91 201 GLU A N 1
ATOM 1552 C CA . GLU A 1 201 ? -22.076 13.795 23.585 1.00 58.91 201 GLU A CA 1
ATOM 1553 C C . GLU A 1 201 ? -21.961 15.334 23.643 1.00 58.91 201 GLU A C 1
ATOM 1555 O O . GLU A 1 201 ? -22.791 16.030 23.063 1.00 58.91 201 GLU A O 1
ATOM 1560 N N . ASP A 1 202 ? -20.912 15.874 24.271 1.00 55.47 202 ASP A N 1
ATOM 1561 C CA . ASP A 1 202 ? -20.825 17.296 24.625 1.00 55.47 202 ASP A CA 1
ATOM 1562 C C . ASP A 1 202 ? -20.110 18.220 23.615 1.00 55.47 202 ASP A C 1
ATOM 1564 O O . ASP A 1 202 ? -20.114 19.431 23.833 1.00 55.47 202 ASP A O 1
ATOM 1568 N N . ASN A 1 203 ? -19.461 17.737 22.540 1.00 53.12 203 ASN A N 1
ATOM 1569 C CA . ASN A 1 203 ? -18.596 18.649 21.750 1.00 53.12 203 ASN A CA 1
ATOM 1570 C C . ASN A 1 203 ? -18.335 18.327 20.274 1.00 53.12 203 ASN A C 1
ATOM 1572 O O . ASN A 1 203 ? -17.573 19.028 19.607 1.00 53.12 203 ASN A O 1
ATOM 1576 N N . ASP A 1 204 ? -18.947 17.283 19.741 1.00 59.00 204 ASP A N 1
ATOM 1577 C CA . ASP A 1 204 ? -18.417 16.638 18.550 1.00 59.00 204 ASP A CA 1
ATOM 1578 C C . ASP A 1 204 ? -19.398 16.794 17.368 1.00 59.00 204 ASP A C 1
ATOM 1580 O O . ASP A 1 204 ? -20.358 16.042 17.207 1.00 59.00 204 ASP A O 1
ATOM 1584 N N . GLY A 1 205 ? -19.173 17.820 16.534 1.00 61.50 205 GLY A N 1
ATOM 1585 C CA . GLY A 1 205 ? -19.941 18.115 15.314 1.00 61.50 205 GLY A CA 1
ATOM 1586 C C . GLY A 1 205 ? -19.676 17.122 14.176 1.00 61.50 205 GLY A C 1
ATOM 1587 O O . GLY A 1 205 ? -19.198 17.517 13.112 1.00 61.50 205 GLY A O 1
ATOM 1588 N N . PHE A 1 206 ? -19.940 15.834 14.399 1.00 70.56 206 PHE A N 1
ATOM 1589 C CA . PHE A 1 206 ? -19.699 14.777 13.416 1.00 70.56 206 PHE A CA 1
ATOM 1590 C C . PHE A 1 206 ? -20.923 14.473 12.547 1.00 70.56 206 PHE A C 1
ATOM 1592 O O . PHE A 1 206 ? -22.072 14.518 12.985 1.00 70.56 206 PHE A O 1
ATOM 1599 N N . GLU A 1 207 ? -20.657 14.122 11.289 1.00 72.31 207 GLU A N 1
ATOM 1600 C CA . GLU A 1 207 ? -21.660 13.630 10.346 1.00 72.31 207 GLU A CA 1
ATOM 1601 C C . GLU A 1 207 ? -21.935 12.143 10.618 1.00 72.31 207 GLU A C 1
ATOM 1603 O O . GLU A 1 207 ? -21.008 11.331 10.671 1.00 72.31 207 GLU A O 1
ATOM 1608 N N . LEU A 1 208 ? -23.208 11.761 10.752 1.00 74.81 208 LEU A N 1
ATOM 1609 C CA . LEU A 1 208 ? -23.593 10.352 10.804 1.00 74.81 208 LEU A CA 1
ATOM 1610 C C . LEU A 1 208 ? -23.355 9.709 9.429 1.00 74.81 208 LEU A C 1
ATOM 1612 O O . LEU A 1 208 ? -24.139 9.896 8.503 1.00 74.81 208 LEU A O 1
ATOM 1616 N N . VAL A 1 209 ? -22.279 8.932 9.308 1.00 70.00 209 VAL A N 1
ATOM 1617 C CA . VAL A 1 209 ? -21.901 8.268 8.047 1.00 70.00 209 VAL A CA 1
ATOM 1618 C C . VAL A 1 209 ? -22.679 6.969 7.821 1.00 70.00 209 VAL A C 1
ATOM 1620 O O . VAL A 1 209 ? -22.972 6.602 6.684 1.00 70.00 209 VAL A O 1
ATOM 1623 N N . ALA A 1 210 ? -23.025 6.266 8.896 1.00 67.06 210 ALA A N 1
ATOM 1624 C CA . ALA A 1 210 ? -23.807 5.042 8.845 1.00 67.06 210 ALA A CA 1
ATOM 1625 C C . ALA A 1 210 ? -24.465 4.785 10.204 1.00 67.06 210 ALA A C 1
ATOM 1627 O O . ALA A 1 210 ? -23.888 5.081 11.248 1.00 67.06 210 ALA A O 1
ATOM 1628 N N . SER A 1 211 ? -25.665 4.214 10.185 1.00 66.44 211 SER A N 1
ATOM 1629 C CA . SER A 1 211 ? -26.302 3.628 11.366 1.00 66.44 211 SER A CA 1
ATOM 1630 C C . SER A 1 211 ? -26.239 2.104 11.270 1.00 66.44 211 SER A C 1
ATOM 1632 O O . SER A 1 211 ? -25.860 1.558 10.231 1.00 66.44 211 SER A O 1
ATOM 1634 N N . ILE A 1 212 ? -26.605 1.408 12.346 1.00 65.69 212 ILE A N 1
ATOM 1635 C CA . ILE A 1 212 ? -26.778 -0.047 12.358 1.00 65.69 212 ILE A CA 1
ATOM 1636 C C . ILE A 1 212 ? -28.291 -0.324 12.408 1.00 65.69 212 ILE A C 1
ATOM 1638 O O . ILE A 1 212 ? -28.835 -0.468 13.499 1.00 65.69 212 ILE A O 1
ATOM 1642 N N . PRO A 1 213 ? -29.024 -0.377 11.276 1.00 54.19 213 PRO A N 1
ATOM 1643 C CA . PRO A 1 213 ? -30.435 -0.758 11.289 1.00 54.19 213 PRO A CA 1
ATOM 1644 C C . PRO A 1 213 ? -30.614 -2.282 11.379 1.00 54.19 213 PRO A C 1
ATOM 1646 O O . PRO A 1 213 ? -31.713 -2.752 11.652 1.00 54.19 213 PRO A O 1
ATOM 1649 N N . SER A 1 214 ? -29.561 -3.063 11.094 1.00 56.81 214 SER A N 1
ATOM 1650 C CA . SER A 1 214 ? -29.548 -4.532 11.143 1.00 56.81 214 SER A CA 1
ATOM 1651 C C . SER A 1 214 ? -28.119 -5.095 11.115 1.00 56.81 214 SER A C 1
ATOM 1653 O O . SER A 1 214 ? -27.204 -4.433 10.607 1.00 56.81 214 SER A O 1
ATOM 1655 N N . ASP A 1 215 ? -27.958 -6.355 11.538 1.00 59.72 215 ASP A N 1
ATOM 1656 C CA . ASP A 1 215 ? -26.706 -7.141 11.528 1.00 59.72 215 ASP A CA 1
ATOM 1657 C C . ASP A 1 215 ? -26.005 -7.221 10.156 1.00 59.72 215 ASP A C 1
ATOM 1659 O O . ASP A 1 215 ? -24.842 -7.604 10.069 1.00 59.72 215 ASP A O 1
ATOM 1663 N N . LYS A 1 216 ? -26.686 -6.849 9.064 1.00 58.16 216 LYS A N 1
ATOM 1664 C CA . LYS A 1 216 ? -26.183 -6.957 7.683 1.00 58.16 216 LYS A CA 1
ATOM 1665 C C . LYS A 1 216 ? -25.594 -5.667 7.110 1.00 58.16 216 LYS A C 1
ATOM 1667 O O . LYS A 1 216 ? -25.220 -5.635 5.941 1.00 58.16 216 LYS A O 1
ATOM 1672 N N . THR A 1 217 ? -25.546 -4.591 7.887 1.00 67.56 217 THR A N 1
ATOM 1673 C CA . THR A 1 217 ? -25.191 -3.264 7.360 1.00 67.56 217 THR A CA 1
ATOM 1674 C C . THR A 1 217 ? -23.694 -3.026 7.496 1.00 67.56 217 THR A C 1
ATOM 1676 O O . THR A 1 217 ? -23.198 -2.931 8.615 1.00 67.56 217 THR A O 1
ATOM 1679 N N . ASP A 1 218 ? -22.966 -2.923 6.383 1.00 78.38 218 ASP A N 1
ATOM 1680 C CA . ASP A 1 218 ? -21.517 -2.680 6.372 1.00 78.38 218 ASP A CA 1
ATOM 1681 C C . ASP A 1 218 ? -21.181 -1.196 6.622 1.00 78.38 218 ASP A C 1
ATOM 1683 O O . ASP A 1 218 ? -20.859 -0.411 5.720 1.00 78.38 218 ASP A O 1
ATOM 1687 N N . TYR A 1 219 ? -21.296 -0.793 7.888 1.00 85.62 219 TYR A N 1
ATOM 1688 C CA . TYR A 1 219 ? -20.965 0.563 8.319 1.00 85.62 219 TYR A CA 1
ATOM 1689 C C . TYR A 1 219 ? -19.456 0.845 8.245 1.00 85.62 219 TYR A C 1
ATOM 1691 O O . TYR A 1 219 ? -19.063 1.992 8.032 1.00 85.62 219 TYR A O 1
ATOM 1699 N N . VAL A 1 220 ? -18.608 -0.185 8.371 1.00 88.19 220 VAL A N 1
ATOM 1700 C CA . VAL A 1 220 ? -17.146 -0.035 8.390 1.00 88.19 220 VAL A CA 1
ATOM 1701 C C . VAL A 1 220 ? -16.641 0.392 7.020 1.00 88.19 220 VAL A C 1
ATOM 1703 O O . VAL A 1 220 ? -15.949 1.405 6.932 1.00 88.19 220 VAL A O 1
ATOM 1706 N N . SER A 1 221 ? -17.025 -0.305 5.945 1.00 87.44 221 SER A N 1
ATOM 1707 C CA . SER A 1 221 ? -16.617 0.080 4.585 1.00 87.44 221 SER A CA 1
ATOM 1708 C C . SER A 1 221 ? -17.052 1.497 4.241 1.00 87.44 221 SER A C 1
ATOM 1710 O O . SER A 1 221 ? -16.288 2.255 3.646 1.00 87.44 221 SER A O 1
ATOM 1712 N N . THR A 1 222 ? -18.260 1.878 4.661 1.00 87.81 222 THR A N 1
ATOM 1713 C CA . THR A 1 222 ? -18.796 3.226 4.444 1.00 87.81 222 THR A CA 1
ATOM 1714 C C . THR A 1 222 ? -17.964 4.275 5.188 1.00 87.81 222 THR A C 1
ATOM 1716 O O . THR A 1 222 ? -17.569 5.277 4.590 1.00 87.81 222 THR A O 1
ATOM 1719 N N . ALA A 1 223 ? -17.624 4.017 6.454 1.00 86.88 223 ALA A N 1
ATOM 1720 C CA . ALA A 1 223 ? -16.824 4.915 7.282 1.00 86.88 223 ALA A CA 1
ATOM 1721 C C . ALA A 1 223 ? -15.386 5.082 6.764 1.00 86.88 223 ALA A C 1
ATOM 1723 O O . ALA A 1 223 ? -14.865 6.196 6.713 1.00 86.88 223 ALA A O 1
ATOM 1724 N N . VAL A 1 224 ? -14.745 3.998 6.316 1.00 88.56 224 VAL A N 1
ATOM 1725 C CA . VAL A 1 224 ? -13.347 4.044 5.852 1.00 88.56 224 VAL A CA 1
ATOM 1726 C C . VAL A 1 224 ? -13.194 4.438 4.385 1.00 88.56 224 VAL A C 1
ATOM 1728 O O . VAL A 1 224 ? -12.068 4.580 3.901 1.00 88.56 224 VAL A O 1
ATOM 1731 N N . LYS A 1 225 ? -14.293 4.614 3.642 1.00 87.38 225 LYS A N 1
ATOM 1732 C CA . LYS A 1 225 ? -14.254 4.922 2.205 1.00 87.38 225 LYS A CA 1
ATOM 1733 C C . LYS A 1 225 ? -13.486 6.208 1.902 1.00 87.38 225 LYS A C 1
ATOM 1735 O O . LYS A 1 225 ? -12.769 6.266 0.911 1.00 87.38 225 LYS A O 1
ATOM 1740 N N . ARG A 1 226 ? -13.613 7.211 2.777 1.00 85.81 226 ARG A N 1
ATOM 1741 C CA . ARG A 1 226 ? -12.931 8.514 2.676 1.00 85.81 226 ARG A CA 1
ATOM 1742 C C . ARG A 1 226 ? -11.481 8.488 3.191 1.00 85.81 226 ARG A C 1
ATOM 1744 O O . ARG A 1 226 ? -10.798 9.497 3.093 1.00 85.81 226 ARG A O 1
ATOM 1751 N N . ILE A 1 227 ? -11.019 7.371 3.763 1.00 87.62 227 ILE A N 1
ATOM 1752 C CA . ILE A 1 227 ? -9.667 7.233 4.320 1.00 87.62 227 ILE A CA 1
ATOM 1753 C C . ILE A 1 227 ? -8.728 6.674 3.251 1.00 87.62 227 ILE A C 1
ATOM 1755 O O . ILE A 1 227 ? -9.018 5.642 2.642 1.00 87.62 227 ILE A O 1
ATOM 1759 N N . ASP A 1 228 ? -7.578 7.318 3.070 1.00 86.12 228 ASP A N 1
ATOM 1760 C CA . ASP A 1 228 ? -6.584 6.914 2.079 1.00 86.12 228 ASP A CA 1
ATOM 1761 C C . ASP A 1 228 ? -5.853 5.613 2.446 1.00 86.12 228 ASP A C 1
ATOM 1763 O O . ASP A 1 228 ? -5.601 5.293 3.616 1.00 86.12 228 ASP A O 1
ATOM 1767 N N . LYS A 1 229 ? -5.462 4.856 1.413 1.00 85.25 229 LYS A N 1
ATOM 1768 C CA . LYS A 1 229 ? -4.577 3.692 1.558 1.00 85.25 229 LYS A CA 1
ATOM 1769 C C . LYS A 1 229 ? -3.159 4.150 1.919 1.00 85.25 229 LYS A C 1
ATOM 1771 O O . LYS A 1 229 ? -2.664 5.161 1.433 1.00 85.25 229 LYS A O 1
ATOM 1776 N N . ASN A 1 230 ? -2.463 3.366 2.739 1.00 79.25 230 ASN A N 1
ATOM 1777 C CA . ASN A 1 230 ? -1.039 3.559 3.000 1.00 79.25 230 ASN A CA 1
ATOM 1778 C C . ASN A 1 230 ? -0.227 3.090 1.775 1.00 79.25 230 ASN A C 1
ATOM 1780 O O . ASN A 1 230 ? 0.041 1.892 1.638 1.00 79.25 230 ASN A O 1
ATOM 1784 N N . THR A 1 231 ? 0.159 4.025 0.908 1.00 63.69 231 THR A N 1
ATOM 1785 C CA . THR A 1 231 ? 1.097 3.812 -0.212 1.00 63.69 231 THR A CA 1
ATOM 1786 C C . THR A 1 231 ? 2.554 3.891 0.224 1.00 63.69 231 THR A C 1
ATOM 1788 O O . THR A 1 231 ? 2.882 4.834 0.983 1.00 63.69 231 THR A O 1
#

InterPro domains:
  IPR008979 Galactose-binding-like domain superfamily [SSF49785] (4-105)
  IPR013857 NADH:ubiquinone oxidoreductase intermediate-associated protein 30 [PF08547] (3-100)
  IPR016040 NAD(P)-binding domain [PF13460] (116-185)
  IPR036291 NAD(P)-binding domain superfamily [SSF51735] (109-197)

Organism: NCBI:txid464258

pLDDT: mean 83.69, std 11.46, range [53.12, 96.31]